Protein AF-0000000075735692 (afdb_homodimer)

Solvent-accessible surface area (backbone atoms only — not comparable to full-atom values): 14881 Å² total; per-residue (Å²): 129,87,75,74,55,75,81,38,70,65,50,32,38,75,70,63,75,40,90,78,50,68,54,48,72,62,98,52,31,42,27,30,52,47,60,40,43,35,36,74,70,18,27,36,30,23,47,68,64,91,22,38,20,71,86,62,44,54,57,64,57,46,17,44,31,39,36,50,44,43,52,50,48,56,16,37,36,63,47,65,69,33,54,18,34,33,37,39,34,44,21,46,62,45,37,66,33,84,65,66,48,36,47,35,39,35,30,38,20,42,70,92,56,77,71,48,62,81,79,67,45,75,61,55,66,70,58,52,52,50,45,33,52,36,34,39,53,32,49,71,75,101,130,86,76,72,55,77,79,40,70,65,51,31,38,75,70,64,76,40,92,76,50,66,53,47,72,63,97,52,31,40,26,29,51,47,60,41,42,37,35,73,71,17,28,35,29,24,47,67,63,90,25,39,20,70,89,62,43,52,58,65,57,46,18,45,31,38,33,49,44,43,54,49,49,55,16,38,36,63,48,63,67,33,53,20,34,33,36,38,35,44,22,45,63,45,36,66,34,86,65,65,48,36,48,35,40,35,31,37,20,42,70,93,55,77,70,48,61,83,77,68,46,75,60,56,67,70,57,51,51,52,44,34,51,37,34,39,53,32,49,72,72,103

Nearest PDB structures (foldseek):
  3lb5-assembly2_C  TM=9.764E-01  e=5.742E-18  Bartonella henselae
  3lb5-assembly1_A  TM=9.571E-01  e=7.757E-18  Bartonella henselae
  3lb5-assembly1_B  TM=9.700E-01  e=2.290E-17  Bartonella henselae
  3lb5-assembly2_D  TM=9.499E-01  e=3.490E-17  Bartonella henselae
  2eo4-assembly1_A-2  TM=9.123E-01  e=3.617E-12  Sulfurisphaera tokodaii

Secondary structure (DSSP, 8-state):
-PPP-TTSHHHHHHTTSS---EEEE-SSEEEEE-SS-SSTT-EEEEESS--SSTTSS-HHHHHHHHHHHHHHHHHHHHHTT-SEEEEEEEESGGGT--SSS--EEEEEE-TT-PPPPTT--PPPHHHHHHHHHHHHHHHHT-/-PPP-TTSHHHHHHTTSS---EEEE-SSEEEEE-SS-SSTT-EEEEESS--SSTTSS-HHHHHHHHHHHHHHHHHHHHHTT-SEEEEEEEESGGGT--SSS--EEEEEE-TT-PPPPTT--PPPHHHHHHHHHHHHHHHHT-

InterPro domains:
  IPR001310 Histidine triad (HIT) protein [PR00332] (9-25)
  IPR001310 Histidine triad (HIT) protein [PR00332] (30-48)
  IPR001310 Histidine triad (HIT) protein [PR00332] (97-107)
  IPR001310 Histidine triad (HIT) protein [PTHR46648] (4-140)
  IPR011146 HIT-like domain [PF01230] (15-111)
  IPR011146 HIT-like domain [PS51084] (9-116)
  IPR036265 HIT-like superfamily [G3DSA:3.30.428.10] (2-139)
  IPR036265 HIT-like superfamily [SSF54197] (3-138)
  IPR039384 HINT family [cd01277] (7-109)

pLDDT: mean 97.94, std 3.52, range [66.0, 99.0]

Structure (mmCIF, N/CA/C/O backbone):
data_AF-0000000075735692-model_v1
#
loop_
_entity.id
_entity.type
_entity.pdbx_description
1 polymer 'HIT family protein'
#
loop_
_atom_site.group_PDB
_atom_site.id
_atom_site.type_symbol
_atom_site.label_atom_id
_atom_site.label_alt_id
_atom_site.label_comp_id
_atom_site.label_asym_id
_atom_site.label_entity_id
_atom_site.label_seq_id
_atom_site.pdbx_PDB_ins_code
_atom_site.Cartn_x
_atom_site.Cartn_y
_atom_site.Cartn_z
_atom_site.occupancy
_atom_site.B_iso_or_equiv
_atom_site.auth_seq_id
_atom_site.auth_comp_id
_atom_site.auth_asym_id
_atom_site.auth_atom_id
_atom_site.pdbx_PDB_model_num
ATOM 1 N N . MET A 1 1 ? -21.906 -4.559 -0.356 1 66.06 1 MET A N 1
ATOM 2 C CA . MET A 1 1 ? -20.891 -3.719 0.271 1 66.06 1 MET A CA 1
ATOM 3 C C . MET A 1 1 ? -21.531 -2.602 1.083 1 66.06 1 MET A C 1
ATOM 5 O O . MET A 1 1 ? -22.578 -2.082 0.706 1 66.06 1 MET A O 1
ATOM 9 N N . THR A 1 2 ? -21 -2.459 2.365 1 82.81 2 THR A N 1
ATOM 10 C CA . THR A 1 2 ? -21.531 -1.386 3.201 1 82.81 2 THR A CA 1
ATOM 11 C C . THR A 1 2 ? -21.391 -0.038 2.498 1 82.81 2 THR A C 1
ATOM 13 O O . THR A 1 2 ? -20.359 0.254 1.894 1 82.81 2 THR A O 1
ATOM 16 N N . ALA A 1 3 ? -22.453 0.71 2.559 1 92.75 3 ALA A N 1
ATOM 17 C CA . ALA A 1 3 ? -22.531 1.994 1.866 1 92.75 3 ALA A CA 1
ATOM 18 C C . ALA A 1 3 ? -21.562 3.008 2.475 1 92.75 3 ALA A C 1
ATOM 20 O O . ALA A 1 3 ? -21.297 2.969 3.676 1 92.75 3 ALA A O 1
ATOM 21 N N . TYR A 1 4 ? -21.047 3.855 1.597 1 97.38 4 TYR A N 1
ATOM 22 C CA . TYR A 1 4 ? -20.188 4.949 2.041 1 97.38 4 TYR A CA 1
ATOM 23 C C . TYR A 1 4 ? -20.938 5.883 2.98 1 97.38 4 TYR A C 1
ATOM 25 O O . TYR A 1 4 ? -22.062 6.301 2.688 1 97.38 4 TYR A O 1
ATOM 33 N N . ASP A 1 5 ? -20.391 6.23 4.152 1 97.88 5 ASP A N 1
ATOM 34 C CA . ASP A 1 5 ? -20.953 7.145 5.137 1 97.88 5 ASP A CA 1
ATOM 35 C C . ASP A 1 5 ? -20.359 8.547 4.977 1 97.88 5 ASP A C 1
ATOM 37 O O . ASP A 1 5 ? -19.219 8.797 5.371 1 97.88 5 ASP A O 1
ATOM 41 N N . PRO A 1 6 ? -21.078 9.469 4.516 1 97.56 6 PRO A N 1
ATOM 42 C CA . PRO A 1 6 ? -20.547 10.812 4.301 1 97.56 6 PRO A CA 1
ATOM 43 C C . PRO A 1 6 ? -20.188 11.523 5.605 1 97.56 6 PRO A C 1
ATOM 45 O O . PRO A 1 6 ? -19.562 12.586 5.582 1 97.56 6 PRO A O 1
ATOM 48 N N . GLU A 1 7 ? -20.562 10.922 6.707 1 98.06 7 GLU A N 1
ATOM 49 C CA . GLU A 1 7 ? -20.297 11.555 7.992 1 98.06 7 GLU A CA 1
ATOM 50 C C . GLU A 1 7 ? -19 11.016 8.617 1 98.06 7 GLU A C 1
ATOM 52 O O . GLU A 1 7 ? -18.688 11.344 9.766 1 98.06 7 GLU A O 1
ATOM 57 N N . ASN A 1 8 ? -18.25 10.141 7.871 1 98.19 8 ASN A N 1
ATOM 58 C CA . ASN A 1 8 ? -16.984 9.672 8.422 1 98.19 8 ASN A CA 1
ATOM 59 C C . ASN A 1 8 ? -16 10.82 8.625 1 98.19 8 ASN A C 1
ATOM 61 O O . ASN A 1 8 ? -16.125 11.867 7.996 1 98.19 8 ASN A O 1
ATOM 65 N N . ILE A 1 9 ? -15.031 10.695 9.453 1 98.38 9 ILE A N 1
ATOM 66 C CA . ILE A 1 9 ? -14.156 11.766 9.922 1 98.38 9 ILE A CA 1
ATOM 67 C C . ILE A 1 9 ? -13.367 12.336 8.75 1 98.38 9 ILE A C 1
ATOM 69 O O . ILE A 1 9 ? -13.125 13.547 8.688 1 98.38 9 ILE A O 1
ATOM 73 N N . PHE A 1 10 ? -12.969 11.516 7.77 1 98.81 10 PHE A N 1
ATOM 74 C CA . PHE A 1 10 ? -12.156 12 6.656 1 98.81 10 PHE A CA 1
ATOM 75 C C . PHE A 1 10 ? -13.008 12.812 5.684 1 98.81 10 PHE A C 1
ATOM 77 O O . PHE A 1 10 ? -12.531 13.781 5.09 1 98.81 10 PHE A O 1
ATOM 84 N N . ALA A 1 11 ? -14.258 12.398 5.535 1 98.62 11 ALA A N 1
ATOM 85 C CA . ALA A 1 11 ? -15.18 13.219 4.758 1 98.62 11 ALA A CA 1
ATOM 86 C C . ALA A 1 11 ? -15.352 14.602 5.387 1 98.62 11 ALA A C 1
ATOM 88 O O . ALA A 1 11 ? -15.398 15.609 4.684 1 98.62 11 ALA A O 1
ATOM 89 N N . LYS A 1 12 ? -15.438 14.625 6.668 1 98.75 12 LYS A N 1
ATOM 90 C CA . LYS A 1 12 ? -15.562 15.891 7.387 1 98.75 12 LYS A CA 1
ATOM 91 C C . LYS A 1 12 ? -14.297 16.734 7.234 1 98.75 12 LYS A C 1
ATOM 93 O O . LYS A 1 12 ? -14.375 17.969 7.133 1 98.75 12 LYS A O 1
ATOM 98 N N . ILE A 1 13 ? -13.117 16.094 7.246 1 98.75 13 ILE A N 1
ATOM 99 C CA . ILE A 1 13 ? -11.859 16.797 7.008 1 98.75 13 ILE A CA 1
ATOM 100 C C . ILE A 1 13 ? -11.875 17.422 5.609 1 98.75 13 ILE A C 1
ATOM 102 O O . ILE A 1 13 ? -11.516 18.578 5.441 1 98.75 13 ILE A O 1
ATOM 106 N N . LEU A 1 14 ? -12.398 16.719 4.605 1 98.69 14 LEU A N 1
ATOM 107 C CA . LEU A 1 14 ? -12.445 17.203 3.229 1 98.69 14 LEU A CA 1
ATOM 108 C C . LEU A 1 14 ? -13.328 18.438 3.113 1 98.69 14 LEU A C 1
ATOM 110 O O . LEU A 1 14 ? -13.031 19.359 2.34 1 98.69 14 LEU A O 1
ATOM 114 N N . ARG A 1 15 ? -14.328 18.406 3.893 1 98.31 15 ARG A N 1
ATOM 115 C CA . ARG A 1 15 ? -15.289 19.5 3.83 1 98.31 15 ARG A CA 1
ATOM 116 C C . ARG A 1 15 ? -14.875 20.641 4.754 1 98.31 15 ARG A C 1
ATOM 118 O O . ARG A 1 15 ? -15.602 21.625 4.898 1 98.31 15 ARG A O 1
ATOM 125 N N . GLY A 1 16 ? -13.812 20.484 5.488 1 98.12 16 GLY A N 1
ATOM 126 C CA . GLY A 1 16 ? -13.273 21.531 6.344 1 98.12 16 GLY A CA 1
ATOM 127 C C . GLY A 1 16 ? -13.984 21.625 7.684 1 98.12 16 GLY A C 1
ATOM 128 O O . GLY A 1 16 ? -13.859 22.641 8.383 1 98.12 16 GLY A O 1
ATOM 129 N N . GLU A 1 17 ? -14.727 20.641 8.047 1 98.38 17 GLU A N 1
ATOM 130 C CA . GLU A 1 17 ? -15.477 20.641 9.297 1 98.38 17 GLU A CA 1
ATOM 131 C C . GLU A 1 17 ? -14.586 20.25 10.477 1 98.38 17 GLU A C 1
ATOM 133 O O . GLU A 1 17 ? -14.875 20.609 11.625 1 98.38 17 GLU A O 1
ATOM 138 N N . ILE A 1 18 ? -13.562 19.5 10.273 1 97.81 18 ILE A N 1
ATOM 139 C CA . ILE A 1 18 ? -12.57 19.078 11.25 1 97.81 18 ILE A CA 1
ATOM 140 C C . ILE A 1 18 ? -11.18 19.531 10.812 1 97.81 18 ILE A C 1
ATOM 142 O O . ILE A 1 18 ? -10.812 19.375 9.641 1 97.81 18 ILE A O 1
ATOM 146 N N . PRO A 1 19 ? -10.461 20.125 11.734 1 97.62 19 PRO A N 1
ATOM 147 C CA . PRO A 1 19 ? -9.117 20.562 11.352 1 97.62 19 PRO A CA 1
ATOM 148 C C . PRO A 1 19 ? -8.164 19.406 11.102 1 97.62 19 PRO A C 1
ATOM 150 O O . PRO A 1 19 ? -8.391 18.297 11.594 1 97.62 19 PRO A O 1
ATOM 153 N N . CYS A 1 20 ? -7.137 19.641 10.344 1 98.5 20 CYS A N 1
ATOM 154 C CA . CYS A 1 20 ? -6.051 18.703 10.078 1 98.5 20 CYS A CA 1
ATOM 155 C C . CYS A 1 20 ? -4.773 19.438 9.695 1 98.5 20 CYS A C 1
ATOM 157 O O . CYS A 1 20 ? -4.785 20.656 9.516 1 98.5 20 CYS A O 1
ATOM 159 N N . HIS A 1 21 ? -3.709 18.781 9.68 1 98.75 21 HIS A N 1
ATOM 160 C CA . HIS A 1 21 ? -2.463 19.312 9.133 1 98.75 21 HIS A CA 1
ATOM 161 C C . HIS A 1 21 ? -2.309 18.922 7.664 1 98.75 21 HIS A C 1
ATOM 163 O O . HIS A 1 21 ? -1.651 17.922 7.344 1 98.75 21 HIS A O 1
ATOM 169 N N . LYS A 1 22 ? -2.842 19.766 6.863 1 98.69 22 LYS A N 1
ATOM 170 C CA . LYS A 1 22 ? -2.828 19.516 5.426 1 98.69 22 LYS A CA 1
ATOM 171 C C . LYS A 1 22 ? -1.411 19.594 4.863 1 98.69 22 LYS A C 1
ATOM 173 O O . LYS A 1 22 ? -0.654 20.5 5.211 1 98.69 22 LYS A O 1
ATOM 178 N N . ILE A 1 23 ? -1.143 18.719 3.998 1 98.88 23 ILE A N 1
ATOM 179 C CA . ILE A 1 23 ? 0.189 18.672 3.404 1 98.88 23 ILE A CA 1
ATOM 180 C C . ILE A 1 23 ? 0.102 18.984 1.912 1 98.88 23 ILE A C 1
ATOM 182 O O . ILE A 1 23 ? 0.968 19.656 1.359 1 98.88 23 ILE A O 1
ATOM 186 N N . TYR A 1 24 ? -0.859 18.391 1.257 1 98.88 24 TYR A N 1
ATOM 187 C CA . TYR A 1 24 ? -0.946 18.453 -0.197 1 98.88 24 TYR A CA 1
ATOM 188 C C . TYR A 1 24 ? -2.383 18.266 -0.667 1 98.88 24 TYR A C 1
ATOM 190 O O . TYR A 1 24 ? -3.16 17.547 -0.029 1 98.88 24 TYR A O 1
ATOM 198 N N . GLU A 1 25 ? -2.695 18.938 -1.769 1 98.69 25 GLU A N 1
ATOM 199 C CA . GLU A 1 25 ? -4.008 18.766 -2.379 1 98.69 25 GLU A CA 1
ATOM 200 C C . GLU A 1 25 ? -3.969 19.062 -3.875 1 98.69 25 GLU A C 1
ATOM 202 O O . GLU A 1 25 ? -3.25 19.953 -4.32 1 98.69 25 GLU A O 1
ATOM 207 N N . ASP A 1 26 ? -4.617 18.297 -4.648 1 98.44 26 ASP A N 1
ATOM 208 C CA . ASP A 1 26 ? -4.906 18.609 -6.047 1 98.44 26 ASP A CA 1
ATOM 209 C C . ASP A 1 26 ? -6.359 18.312 -6.391 1 98.44 26 ASP A C 1
ATOM 211 O O . ASP A 1 26 ? -7.223 18.297 -5.512 1 98.44 26 ASP A O 1
ATOM 215 N N . ASP A 1 27 ? -6.684 18.094 -7.641 1 98.62 27 ASP A N 1
ATOM 216 C CA . ASP A 1 27 ? -8.078 17.938 -8.039 1 98.62 27 ASP A CA 1
ATOM 217 C C . ASP A 1 27 ? -8.633 16.594 -7.578 1 98.62 27 ASP A C 1
ATOM 219 O O . ASP A 1 27 ? -9.852 16.422 -7.473 1 98.62 27 ASP A O 1
ATOM 223 N N . HIS A 1 28 ? -7.77 15.672 -7.219 1 98.88 28 HIS A N 1
ATOM 224 C CA . HIS A 1 28 ? -8.234 14.297 -7.062 1 98.88 28 HIS A CA 1
ATOM 225 C C . HIS A 1 28 ? -7.93 13.766 -5.664 1 98.88 28 HIS A C 1
ATOM 227 O O . HIS A 1 28 ? -8.609 12.867 -5.176 1 98.88 28 HIS A O 1
ATOM 233 N N . VAL A 1 29 ? -6.875 14.359 -5.035 1 98.94 29 VAL A N 1
ATOM 234 C CA . VAL A 1 29 ? -6.465 13.766 -3.768 1 98.94 29 VAL A CA 1
ATOM 235 C C . VAL A 1 29 ? -6.184 14.867 -2.748 1 98.94 29 VAL A C 1
ATOM 237 O O . VAL A 1 29 ? -6.066 16.047 -3.109 1 98.94 29 VAL A O 1
ATOM 240 N N . PHE A 1 30 ? -6.215 14.492 -1.509 1 98.94 30 PHE A N 1
ATOM 241 C CA . PHE A 1 30 ? -5.922 15.289 -0.323 1 98.94 30 PHE A CA 1
ATOM 242 C C . PHE A 1 30 ? -5 14.523 0.625 1 98.94 30 PHE A C 1
ATOM 244 O O . PHE A 1 30 ? -5.18 13.32 0.836 1 98.94 30 PHE A O 1
ATOM 251 N N . ALA A 1 31 ? -3.938 15.172 1.131 1 98.94 31 ALA A N 1
ATOM 252 C CA . ALA A 1 31 ? -3 14.523 2.045 1 98.94 31 ALA A CA 1
ATOM 253 C C . ALA A 1 31 ? -2.842 15.328 3.33 1 98.94 31 ALA A C 1
ATOM 255 O O . ALA A 1 31 ? -2.775 16.562 3.295 1 98.94 31 ALA A O 1
ATOM 256 N N . PHE A 1 32 ? -2.797 14.648 4.434 1 98.94 32 PHE A N 1
ATOM 257 C CA . PHE A 1 32 ? -2.654 15.281 5.738 1 98.94 32 PHE A CA 1
ATOM 258 C C . PHE A 1 32 ? -1.964 14.344 6.723 1 98.94 32 PHE A C 1
ATOM 260 O O . PHE A 1 32 ? -1.889 13.133 6.492 1 98.94 32 PHE A O 1
ATOM 267 N N . LEU A 1 33 ? -1.478 14.875 7.812 1 98.94 33 LEU A N 1
ATOM 268 C CA . LEU A 1 33 ? -0.732 14.078 8.781 1 98.94 33 LEU A CA 1
ATOM 269 C C . LEU A 1 33 ? -1.677 13.266 9.656 1 98.94 33 LEU A C 1
ATOM 271 O O . LEU A 1 33 ? -2.73 13.758 10.07 1 98.94 33 LEU A O 1
ATOM 275 N N . ASP A 1 34 ? -1.343 12.031 9.875 1 98.81 34 ASP A N 1
ATOM 276 C CA . ASP A 1 34 ? -2.02 11.266 10.914 1 98.81 34 ASP A CA 1
ATOM 277 C C . ASP A 1 34 ? -1.708 11.82 12.305 1 98.81 34 ASP A C 1
ATOM 279 O O . ASP A 1 34 ? -0.542 12.031 12.648 1 98.81 34 ASP A O 1
ATOM 283 N N . ILE A 1 35 ? -2.605 12.047 13.102 1 98.5 35 ILE A N 1
ATOM 284 C CA . ILE A 1 35 ? -2.391 12.656 14.406 1 98.5 35 ILE A CA 1
ATOM 285 C C . ILE A 1 35 ? -1.884 11.602 15.391 1 98.5 35 ILE A C 1
ATOM 287 O O . ILE A 1 35 ? -1.408 11.938 16.484 1 98.5 35 ILE A O 1
ATOM 291 N N . MET A 1 36 ? -2.086 10.328 15.094 1 98.38 36 MET A N 1
ATOM 292 C CA . MET A 1 36 ? -1.512 9.211 15.836 1 98.38 36 MET A CA 1
ATOM 293 C C . MET A 1 36 ? -0.495 8.453 14.992 1 98.38 36 MET A C 1
ATOM 295 O O . MET A 1 36 ? -0.66 7.262 14.727 1 98.38 36 MET A O 1
ATOM 299 N N . PRO A 1 37 ? 0.539 9.148 14.68 1 98.81 37 PRO A N 1
ATOM 300 C CA . PRO A 1 37 ? 1.492 8.602 13.711 1 98.81 37 PRO A CA 1
ATOM 301 C C . PRO A 1 37 ? 2.229 7.375 14.242 1 98.81 37 PRO A C 1
ATOM 303 O O . PRO A 1 37 ? 2.555 7.309 15.43 1 98.81 37 PRO A O 1
ATOM 306 N N . ARG A 1 38 ? 2.492 6.445 13.328 1 98.81 38 ARG A N 1
ATOM 307 C CA . ARG A 1 38 ? 3.293 5.277 13.672 1 98.81 38 ARG A CA 1
ATOM 308 C C . ARG A 1 38 ? 4.773 5.527 13.406 1 98.81 38 ARG A C 1
ATOM 310 O O . ARG A 1 38 ? 5.625 4.746 13.836 1 98.81 38 ARG A O 1
ATOM 317 N N . SER A 1 39 ? 5.109 6.531 12.664 1 98.81 39 SER A N 1
ATOM 318 C CA . SER A 1 39 ? 6.453 7.031 12.406 1 98.81 39 SER A CA 1
ATOM 319 C C . SER A 1 39 ? 6.449 8.531 12.148 1 98.81 39 SER A C 1
ATOM 321 O O . SER A 1 39 ? 5.387 9.133 11.953 1 98.81 39 SER A O 1
ATOM 323 N N . THR A 1 40 ? 7.609 9.164 12.25 1 98.19 40 THR A N 1
ATOM 324 C CA . THR A 1 40 ? 7.762 10.578 11.938 1 98.19 40 THR A CA 1
ATOM 325 C C . THR A 1 40 ? 7.289 10.875 10.516 1 98.19 40 THR A C 1
ATOM 327 O O . THR A 1 40 ? 7.73 10.234 9.562 1 98.19 40 THR A O 1
ATOM 330 N N . GLY A 1 41 ? 6.348 11.828 10.398 1 98.69 41 GLY A N 1
ATOM 331 C CA . GLY A 1 41 ? 5.922 12.25 9.07 1 98.69 41 GLY A CA 1
ATOM 332 C C . GLY A 1 41 ? 4.855 11.352 8.477 1 98.69 41 GLY A C 1
ATOM 333 O O . GLY A 1 41 ? 4.539 11.461 7.289 1 98.69 41 GLY A O 1
ATOM 334 N N . HIS A 1 42 ? 4.27 10.398 9.305 1 98.94 42 HIS A N 1
ATOM 335 C CA . HIS A 1 42 ? 3.203 9.516 8.852 1 98.94 42 HIS A CA 1
ATOM 336 C C . HIS A 1 42 ? 2.057 10.312 8.234 1 98.94 42 HIS A C 1
ATOM 338 O O . HIS A 1 42 ? 1.346 11.031 8.938 1 98.94 42 HIS A O 1
ATOM 344 N N . THR A 1 43 ? 1.87 10.164 6.922 1 98.94 43 THR A N 1
ATOM 345 C CA . THR A 1 43 ? 0.909 10.938 6.148 1 98.94 43 THR A CA 1
ATOM 346 C C . THR A 1 43 ? -0.161 10.031 5.547 1 98.94 43 THR A C 1
ATOM 348 O O . THR A 1 43 ? 0.14 8.93 5.09 1 98.94 43 THR A O 1
ATOM 351 N N . LEU A 1 44 ? -1.387 10.531 5.547 1 98.94 44 LEU A N 1
ATOM 352 C CA . LEU A 1 44 ? -2.504 9.859 4.891 1 98.94 44 LEU A CA 1
ATOM 353 C C . LEU A 1 44 ? -2.854 10.547 3.576 1 98.94 44 LEU A C 1
ATOM 355 O O . LEU A 1 44 ? -3.023 11.766 3.535 1 98.94 44 LEU A O 1
ATOM 359 N N . VAL A 1 45 ? -2.879 9.805 2.508 1 99 45 VAL A N 1
ATOM 360 C CA . VAL A 1 45 ? -3.348 10.281 1.21 1 99 45 VAL A CA 1
ATOM 361 C C . VAL A 1 45 ? -4.73 9.703 0.919 1 99 45 VAL A C 1
ATOM 363 O O . VAL A 1 45 ? -4.914 8.484 0.905 1 99 45 VAL A O 1
ATOM 366 N N . ILE A 1 46 ? -5.707 10.562 0.655 1 98.94 46 ILE A N 1
ATOM 367 C CA . ILE A 1 46 ? -7.082 10.109 0.472 1 98.94 46 ILE A CA 1
ATOM 368 C C . ILE A 1 46 ? -7.633 10.648 -0.847 1 98.94 46 ILE A C 1
ATOM 370 O O . ILE A 1 46 ? -7.23 11.727 -1.302 1 98.94 46 ILE A O 1
ATOM 374 N N . PRO A 1 47 ? -8.5 9.859 -1.518 1 98.94 47 PRO A N 1
ATOM 375 C CA . PRO A 1 47 ? -9.227 10.43 -2.652 1 98.94 47 PRO A CA 1
ATOM 376 C C . PRO A 1 47 ? -10.273 11.453 -2.225 1 98.94 47 PRO A C 1
ATOM 378 O O . PRO A 1 47 ? -10.906 11.297 -1.179 1 98.94 47 PRO A O 1
ATOM 381 N N . LYS A 1 48 ? -10.414 12.484 -3.039 1 98.88 48 LYS A N 1
ATOM 382 C CA . LYS A 1 48 ? -11.539 13.383 -2.82 1 98.88 48 LYS A CA 1
ATOM 383 C C . LYS A 1 48 ? -12.859 12.719 -3.186 1 98.88 48 LYS A C 1
ATOM 385 O O . LYS A 1 48 ? -13.914 13.062 -2.643 1 98.88 48 LYS A O 1
ATOM 390 N N . ALA A 1 49 ? -12.836 11.766 -4.145 1 98.62 49 ALA A N 1
ATOM 391 C CA . ALA A 1 49 ? -14.008 10.945 -4.453 1 98.62 49 ALA A CA 1
ATOM 392 C C . ALA A 1 49 ? -14.445 10.133 -3.24 1 98.62 49 ALA A C 1
ATOM 394 O O . ALA A 1 49 ? -13.602 9.586 -2.518 1 98.62 49 ALA A O 1
ATOM 395 N N . PRO A 1 50 ? -15.758 10.062 -3.025 1 98.5 50 PRO A N 1
ATOM 396 C CA . PRO A 1 50 ? -16.234 9.203 -1.937 1 98.5 50 PRO A CA 1
ATOM 397 C C . PRO A 1 50 ? -16.016 7.719 -2.223 1 98.5 50 PRO A C 1
ATOM 399 O O . PRO A 1 50 ? -16.609 7.172 -3.156 1 98.5 50 PRO A O 1
ATOM 402 N N . ALA A 1 51 ? -15.148 7.102 -1.438 1 98.56 51 ALA A N 1
ATOM 403 C CA . ALA A 1 51 ? -14.852 5.676 -1.536 1 98.56 51 ALA A CA 1
ATOM 404 C C . ALA A 1 51 ? -14.555 5.078 -0.164 1 98.56 51 ALA A C 1
ATOM 406 O O . ALA A 1 51 ? -13.719 5.602 0.577 1 98.56 51 ALA A O 1
ATOM 407 N N . ARG A 1 52 ? -15.219 4.051 0.1 1 98.38 52 ARG A N 1
ATOM 408 C CA . ARG A 1 52 ? -15.047 3.4 1.396 1 98.38 52 ARG A CA 1
ATOM 409 C C . ARG A 1 52 ? -13.664 2.76 1.505 1 98.38 52 ARG A C 1
ATOM 411 O O . ARG A 1 52 ? -13.031 2.82 2.561 1 98.38 52 ARG A O 1
ATOM 418 N N . ASN A 1 53 ? -13.258 2.102 0.507 1 98.62 53 ASN A N 1
ATOM 419 C CA . ASN A 1 53 ? -11.961 1.45 0.421 1 98.62 53 ASN A CA 1
ATOM 420 C C . ASN A 1 53 ? -11.648 1.004 -1.005 1 98.62 53 ASN A C 1
ATOM 422 O O . ASN A 1 53 ? -12.219 1.525 -1.963 1 98.62 53 ASN A O 1
ATOM 426 N N . ILE A 1 54 ? -10.68 0.078 -1.216 1 98.81 54 ILE A N 1
ATOM 427 C CA . ILE A 1 54 ? -10.172 -0.281 -2.535 1 98.81 54 ILE A CA 1
ATOM 428 C C . ILE A 1 54 ? -11.25 -1.031 -3.314 1 98.81 54 ILE A C 1
ATOM 430 O O . ILE A 1 54 ? -11.188 -1.129 -4.543 1 98.81 54 ILE A O 1
ATOM 434 N N . LEU A 1 55 ? -12.297 -1.54 -2.666 1 98.38 55 LEU A N 1
ATOM 435 C CA . LEU A 1 55 ? -13.32 -2.385 -3.268 1 98.38 55 LEU A CA 1
ATOM 436 C C . LEU A 1 55 ? -14.453 -1.54 -3.854 1 98.38 55 LEU A C 1
ATOM 438 O O . LEU A 1 55 ? -15.312 -2.057 -4.566 1 98.38 55 LEU A O 1
ATOM 442 N N . ASP A 1 56 ? -14.445 -0.262 -3.633 1 97.31 56 ASP A N 1
ATOM 443 C CA . ASP A 1 56 ? -15.531 0.551 -4.172 1 97.31 56 ASP A CA 1
ATOM 444 C C . ASP A 1 56 ? -14.992 1.824 -4.82 1 97.31 56 ASP A C 1
ATOM 446 O O . ASP A 1 56 ? -15.742 2.77 -5.066 1 97.31 56 ASP A O 1
ATOM 450 N N . ILE A 1 57 ? -13.742 1.996 -4.934 1 98.69 57 ILE A N 1
ATOM 451 C CA . ILE A 1 57 ? -13.125 3.104 -5.66 1 98.69 57 ILE A CA 1
ATOM 452 C C . ILE A 1 57 ? -12.93 2.715 -7.125 1 98.69 57 ILE A C 1
ATOM 454 O O . ILE A 1 57 ? -12.719 1.542 -7.438 1 98.69 57 ILE A O 1
ATOM 458 N N . THR A 1 58 ? -12.977 3.711 -8.047 1 98.69 58 THR A N 1
ATOM 459 C CA . THR A 1 58 ? -12.656 3.412 -9.438 1 98.69 58 THR A CA 1
ATOM 460 C C . THR A 1 58 ? -11.148 3.203 -9.609 1 98.69 58 THR A C 1
ATOM 462 O O . THR A 1 58 ? -10.352 3.758 -8.852 1 98.69 58 THR A O 1
ATOM 465 N N . PRO A 1 59 ? -10.766 2.428 -10.625 1 98.44 59 PRO A N 1
ATOM 466 C CA . PRO A 1 59 ? -9.336 2.248 -10.875 1 98.44 59 PRO A CA 1
ATOM 467 C C . PRO A 1 59 ? -8.602 3.57 -11.094 1 98.44 59 PRO A C 1
ATOM 469 O O . PRO A 1 59 ? -7.457 3.727 -10.664 1 98.44 59 PRO A O 1
ATOM 472 N N . GLU A 1 60 ? -9.258 4.484 -11.727 1 98.5 60 GLU A N 1
ATOM 473 C CA . GLU A 1 60 ? -8.617 5.762 -12.031 1 98.5 60 GLU A CA 1
ATOM 474 C C . GLU A 1 60 ? -8.445 6.602 -10.773 1 98.5 60 GLU A C 1
ATOM 476 O O . GLU A 1 60 ? -7.398 7.23 -10.578 1 98.5 60 GLU A O 1
ATOM 481 N N . ASP A 1 61 ? -9.461 6.691 -9.961 1 98.88 61 ASP A N 1
ATOM 482 C CA . ASP A 1 61 ? -9.328 7.438 -8.711 1 98.88 61 ASP A CA 1
ATOM 483 C C . ASP A 1 61 ? -8.266 6.816 -7.805 1 98.88 61 ASP A C 1
ATOM 485 O O . ASP A 1 61 ? -7.527 7.527 -7.125 1 98.88 61 ASP A O 1
ATOM 489 N N . PHE A 1 62 ? -8.211 5.438 -7.793 1 98.94 62 PHE A N 1
ATOM 490 C CA . PHE A 1 62 ? -7.18 4.773 -7.004 1 98.94 62 PHE A CA 1
ATOM 491 C C . PHE A 1 62 ? -5.793 5.086 -7.551 1 98.94 62 PHE A C 1
ATOM 493 O O . PHE A 1 62 ? -4.84 5.25 -6.785 1 98.94 62 PHE A O 1
ATOM 500 N N . ALA A 1 63 ? -5.676 5.23 -8.867 1 98.94 63 ALA A N 1
ATOM 501 C CA . ALA A 1 63 ? -4.418 5.617 -9.5 1 98.94 63 ALA A CA 1
ATOM 502 C C . ALA A 1 63 ? -4 7.02 -9.062 1 98.94 63 ALA A C 1
ATOM 504 O O . ALA A 1 63 ? -2.809 7.293 -8.891 1 98.94 63 ALA A O 1
ATOM 505 N N . HIS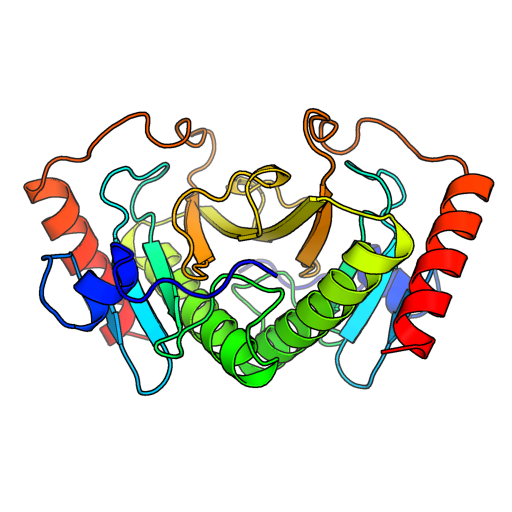 A 1 64 ? -4.969 7.906 -8.906 1 98.94 64 HIS A N 1
ATOM 506 C CA . HIS A 1 64 ? -4.652 9.234 -8.398 1 98.94 64 HIS A CA 1
ATOM 507 C C . HIS A 1 64 ? -4.102 9.172 -6.98 1 98.94 64 HIS A C 1
ATOM 509 O O . HIS A 1 64 ? -3.182 9.914 -6.629 1 98.94 64 HIS A O 1
ATOM 515 N N . VAL A 1 65 ? -4.695 8.305 -6.156 1 98.94 65 VAL A N 1
ATOM 516 C CA . VAL A 1 65 ? -4.195 8.117 -4.797 1 98.94 65 VAL A CA 1
ATOM 517 C C . VAL A 1 65 ? -2.75 7.633 -4.84 1 98.94 65 VAL A C 1
ATOM 519 O O . VAL A 1 65 ? -1.905 8.109 -4.078 1 98.94 65 VAL A O 1
ATOM 522 N N . ALA A 1 66 ? -2.449 6.711 -5.738 1 98.94 66 ALA A N 1
ATOM 523 C CA . ALA A 1 66 ? -1.093 6.191 -5.898 1 98.94 66 ALA A CA 1
ATOM 524 C C . ALA A 1 66 ? -0.125 7.301 -6.301 1 98.94 66 ALA A C 1
ATOM 526 O O . ALA A 1 66 ? 0.991 7.379 -5.781 1 98.94 66 ALA A O 1
ATOM 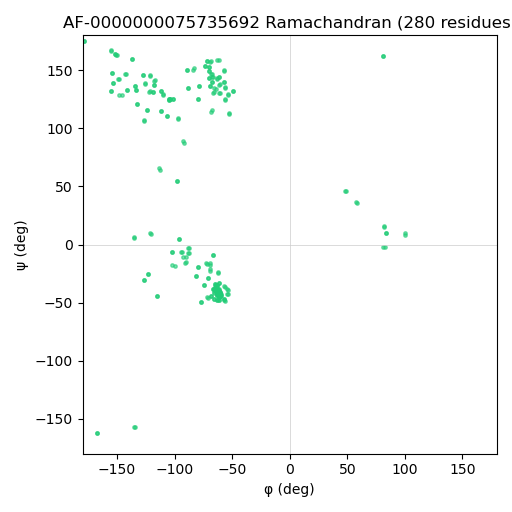527 N N . ARG A 1 67 ? -0.502 8.164 -7.215 1 98.88 67 ARG A N 1
ATOM 528 C CA . ARG A 1 67 ? 0.335 9.289 -7.617 1 98.88 67 ARG A CA 1
ATOM 529 C C . ARG A 1 67 ? 0.606 10.227 -6.441 1 98.88 67 ARG A C 1
ATOM 531 O O . ARG A 1 67 ? 1.724 10.719 -6.277 1 98.88 67 ARG A O 1
ATOM 538 N N . GLY A 1 68 ? -0.458 10.484 -5.672 1 98.88 68 GLY A N 1
ATOM 539 C CA . GLY A 1 68 ? -0.287 11.281 -4.469 1 98.88 68 GLY A CA 1
ATOM 540 C C . GLY A 1 68 ? 0.676 10.664 -3.473 1 98.88 68 GLY A C 1
ATOM 541 O O . GLY A 1 68 ? 1.537 11.359 -2.926 1 98.88 68 GLY A O 1
ATOM 542 N N . ALA A 1 69 ? 0.567 9.359 -3.225 1 98.94 69 ALA A N 1
ATOM 543 C CA . ALA A 1 69 ? 1.466 8.656 -2.316 1 98.94 69 ALA A CA 1
ATOM 544 C C . ALA A 1 69 ? 2.908 8.727 -2.807 1 98.94 69 ALA A C 1
ATOM 546 O O . ALA A 1 69 ? 3.836 8.891 -2.008 1 98.94 69 ALA A O 1
ATOM 547 N N . HIS A 1 70 ? 3.057 8.57 -4.113 1 98.94 70 HIS A N 1
ATOM 548 C CA . HIS A 1 70 ? 4.371 8.688 -4.73 1 98.94 70 HIS A CA 1
ATOM 549 C C . HIS A 1 70 ? 5 10.047 -4.43 1 98.94 70 HIS A C 1
ATOM 551 O O . HIS A 1 70 ? 6.16 10.117 -4.02 1 98.94 70 HIS A O 1
ATOM 557 N N . LYS A 1 71 ? 4.234 11.07 -4.617 1 98.75 71 LYS A N 1
ATOM 558 C CA . LYS A 1 71 ? 4.691 12.43 -4.363 1 98.75 71 LYS A CA 1
ATOM 559 C C . LYS A 1 71 ? 5.062 12.617 -2.895 1 98.75 71 LYS A C 1
ATOM 561 O O . LYS A 1 71 ? 6.129 13.156 -2.582 1 98.75 71 LYS A O 1
ATOM 566 N N . ILE A 1 72 ? 4.223 12.195 -1.989 1 98.88 72 ILE A N 1
ATOM 567 C CA . ILE A 1 72 ? 4.438 12.344 -0.553 1 98.88 72 ILE A CA 1
ATOM 568 C C . ILE A 1 72 ? 5.668 11.539 -0.133 1 98.88 72 ILE A C 1
ATOM 570 O O . ILE A 1 72 ? 6.445 11.984 0.711 1 98.88 72 ILE A O 1
ATOM 574 N N . ALA A 1 73 ? 5.852 10.328 -0.692 1 98.94 73 ALA A N 1
ATOM 575 C CA . ALA A 1 73 ? 7 9.477 -0.375 1 98.94 73 ALA A CA 1
ATOM 576 C C . ALA A 1 73 ? 8.312 10.203 -0.655 1 98.94 73 ALA A C 1
ATOM 578 O O . ALA A 1 73 ? 9.211 10.219 0.185 1 98.94 73 ALA A O 1
ATOM 579 N N . HIS A 1 74 ? 8.391 10.82 -1.797 1 98.69 74 HIS A N 1
ATOM 580 C CA . HIS A 1 74 ? 9.594 11.555 -2.16 1 98.69 74 HIS A CA 1
ATOM 581 C C . HIS A 1 74 ? 9.844 12.711 -1.205 1 98.69 74 HIS A C 1
ATOM 583 O O . HIS A 1 74 ? 10.969 12.922 -0.751 1 98.69 74 HIS A O 1
ATOM 589 N N . ALA A 1 75 ? 8.805 13.461 -0.958 1 98.88 75 ALA A N 1
ATOM 590 C CA . ALA A 1 75 ? 8.93 14.602 -0.056 1 98.88 75 ALA A CA 1
ATOM 591 C C . ALA A 1 75 ? 9.367 14.156 1.337 1 98.88 75 ALA A C 1
ATOM 593 O O . ALA A 1 75 ? 10.195 14.805 1.975 1 98.88 75 ALA A O 1
ATOM 594 N N . ALA A 1 76 ? 8.789 13.078 1.815 1 98.81 76 ALA A N 1
ATOM 595 C CA . ALA A 1 76 ? 9.055 12.594 3.166 1 98.81 76 ALA A CA 1
ATOM 596 C C . ALA A 1 76 ? 10.5 12.117 3.303 1 98.81 76 ALA A C 1
ATOM 598 O O . ALA A 1 76 ? 11.117 12.289 4.359 1 98.81 76 ALA A O 1
ATOM 599 N N . MET A 1 77 ? 11.047 11.438 2.211 1 98.69 77 MET A N 1
ATOM 600 C CA . MET A 1 77 ? 12.453 11.031 2.221 1 98.69 77 MET A CA 1
ATOM 601 C C . MET A 1 77 ? 13.367 12.219 2.498 1 98.69 77 MET A C 1
ATOM 603 O O . MET A 1 77 ? 14.281 12.125 3.314 1 98.69 77 MET A O 1
ATOM 607 N N . LYS A 1 78 ? 13.039 13.32 1.865 1 98.5 78 LYS A N 1
ATOM 608 C CA . LYS A 1 78 ? 13.852 14.531 1.985 1 98.5 78 LYS A CA 1
ATOM 609 C C . LYS A 1 78 ? 13.594 15.234 3.314 1 98.5 78 LYS A C 1
ATOM 611 O O . LYS A 1 78 ? 14.531 15.57 4.035 1 98.5 78 LYS A O 1
ATOM 616 N N . ALA A 1 79 ? 12.352 15.445 3.662 1 98.81 79 ALA A N 1
ATOM 617 C CA . ALA A 1 79 ? 11.938 16.234 4.816 1 98.81 79 ALA A CA 1
ATOM 618 C C . ALA A 1 79 ? 12.461 15.633 6.117 1 98.81 79 ALA A C 1
ATOM 620 O O . ALA A 1 79 ? 12.805 16.359 7.051 1 98.81 79 ALA A O 1
ATOM 621 N N . PHE A 1 80 ? 12.562 14.289 6.172 1 98.81 80 PHE A N 1
ATOM 622 C CA . PHE A 1 80 ? 12.836 13.641 7.449 1 98.81 80 PHE A CA 1
ATOM 623 C C . PHE A 1 80 ? 14.125 12.82 7.371 1 98.81 80 PHE A C 1
ATOM 625 O O . PHE A 1 80 ? 14.398 12.008 8.258 1 98.81 80 PHE A O 1
ATOM 632 N N . LYS A 1 81 ? 14.867 13 6.246 1 98.5 81 LYS A N 1
ATOM 633 C CA . LYS A 1 81 ? 16.078 12.211 6.031 1 98.5 81 LYS A CA 1
ATOM 634 C C . LYS A 1 81 ? 15.812 10.727 6.281 1 98.5 81 LYS A C 1
ATOM 636 O O . LYS A 1 81 ? 16.547 10.086 7.043 1 98.5 81 LYS A O 1
ATOM 641 N N . ALA A 1 82 ? 14.75 10.258 5.746 1 98.81 82 ALA A N 1
ATOM 642 C CA . ALA A 1 82 ? 14.32 8.883 5.969 1 98.81 82 ALA A CA 1
ATOM 643 C C . ALA A 1 82 ? 15.227 7.898 5.238 1 98.81 82 ALA A C 1
ATOM 645 O O . ALA A 1 82 ? 15.859 8.25 4.238 1 98.81 82 ALA A O 1
ATOM 646 N N . ASP A 1 83 ? 15.242 6.652 5.699 1 98.75 83 ASP A N 1
ATOM 647 C CA . ASP A 1 83 ? 16.047 5.586 5.113 1 98.75 83 ASP A CA 1
ATOM 648 C C . ASP A 1 83 ? 15.195 4.668 4.246 1 98.75 83 ASP A C 1
ATOM 650 O O . ASP A 1 83 ? 15.719 3.754 3.6 1 98.75 83 ASP A O 1
ATOM 654 N N . GLY A 1 84 ? 13.852 4.891 4.262 1 98.81 84 GLY A N 1
ATOM 655 C CA . GLY A 1 84 ? 12.898 4.094 3.494 1 98.81 84 GLY A CA 1
ATOM 656 C C . GLY A 1 84 ? 11.469 4.559 3.652 1 98.81 84 GLY A C 1
ATOM 657 O O . GLY A 1 84 ? 11.195 5.523 4.375 1 98.81 84 GLY A O 1
ATOM 658 N N . ILE A 1 85 ? 10.547 3.982 2.93 1 98.94 85 ILE A N 1
ATOM 659 C CA . ILE A 1 85 ? 9.125 4.309 2.955 1 98.94 85 ILE A CA 1
ATOM 660 C C . ILE A 1 85 ? 8.305 3.025 3.02 1 98.94 85 ILE A C 1
ATOM 662 O O . ILE A 1 85 ? 8.594 2.061 2.309 1 98.94 85 ILE A O 1
ATOM 666 N N . VAL A 1 86 ? 7.297 3 3.848 1 98.94 86 VAL A N 1
ATOM 667 C CA . VAL A 1 86 ? 6.246 1.987 3.807 1 98.94 86 VAL A CA 1
ATOM 668 C C . VAL A 1 86 ? 4.938 2.619 3.332 1 98.94 86 VAL A C 1
ATOM 670 O O . VAL A 1 86 ? 4.531 3.672 3.83 1 98.94 86 VAL A O 1
ATOM 673 N N . VAL A 1 87 ? 4.316 2.021 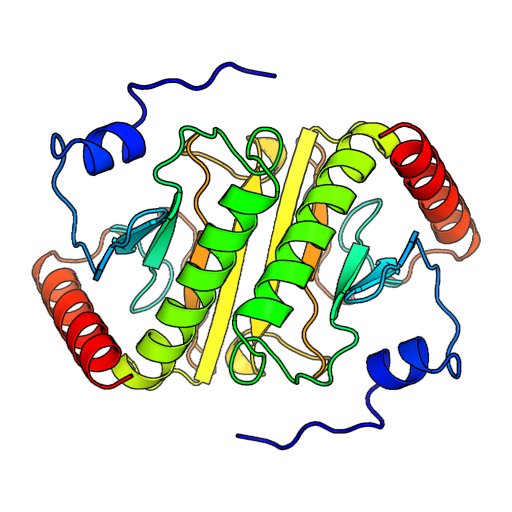2.354 1 98.94 87 VAL A N 1
ATOM 674 C CA . VAL A 1 87 ? 2.975 2.385 1.913 1 98.94 87 VAL A CA 1
ATOM 675 C C . VAL A 1 87 ? 1.998 1.259 2.242 1 98.94 87 VAL A C 1
ATOM 677 O O . VAL A 1 87 ? 2.268 0.091 1.95 1 98.94 87 VAL A O 1
ATOM 680 N N . GLN A 1 88 ? 0.813 1.629 2.871 1 98.88 88 GLN A N 1
ATOM 681 C CA . GLN A 1 88 ? -0.169 0.618 3.25 1 98.88 88 GLN A CA 1
ATOM 682 C C . GLN A 1 88 ? -1.592 1.124 3.031 1 98.88 88 GLN A C 1
ATOM 684 O O . GLN A 1 88 ? -1.865 2.314 3.199 1 98.88 88 GLN A O 1
ATOM 689 N N . GLN A 1 89 ? -2.447 0.31 2.703 1 98.94 89 GLN A N 1
ATOM 690 C CA . GLN A 1 89 ? -3.879 0.547 2.543 1 98.94 89 GLN A CA 1
ATOM 691 C C . GLN A 1 89 ? -4.691 -0.64 3.049 1 98.94 89 GLN A C 1
ATOM 693 O O . GLN A 1 89 ? -4.363 -1.793 2.764 1 98.94 89 GLN A O 1
ATOM 698 N N . PHE A 1 90 ? -5.715 -0.394 3.842 1 98.88 90 PHE A N 1
ATOM 699 C CA . PHE A 1 90 ? -6.523 -1.416 4.496 1 98.88 90 PHE A CA 1
ATOM 700 C C . PHE A 1 90 ? -7.977 -1.328 4.047 1 98.88 90 PHE A C 1
ATOM 702 O O . PHE A 1 90 ? -8.57 -0.247 4.055 1 98.88 90 PHE A O 1
ATOM 709 N N . SER A 1 91 ? -8.547 -2.471 3.672 1 98.81 91 SER A N 1
ATOM 710 C CA . SER A 1 91 ? -9.938 -2.502 3.225 1 98.81 91 SER A CA 1
ATOM 711 C C . SER A 1 91 ? -10.758 -3.492 4.043 1 98.81 91 SER A C 1
ATOM 713 O O . SER A 1 91 ? -10.539 -4.703 3.965 1 98.81 91 SER A O 1
ATOM 715 N N . GLU A 1 92 ? -11.797 -2.947 4.824 1 98.56 92 GLU A N 1
ATOM 716 C CA . GLU A 1 92 ? -12.703 -3.705 5.676 1 98.56 92 GLU A CA 1
ATOM 717 C C . GLU A 1 92 ? -12.055 -4.043 7.016 1 98.56 92 GLU A C 1
ATOM 719 O O . GLU A 1 92 ? -10.828 -4.008 7.145 1 98.56 92 GLU A O 1
ATOM 724 N N . PRO A 1 93 ? -12.875 -4.406 8.016 1 97.88 93 PRO A N 1
ATOM 725 C CA . PRO A 1 93 ? -12.383 -4.602 9.375 1 97.88 93 PRO A CA 1
ATOM 726 C C . PRO A 1 93 ? -11.367 -5.738 9.484 1 97.88 93 PRO A C 1
ATOM 728 O O . PRO A 1 93 ? -10.391 -5.637 10.227 1 97.88 93 PRO A O 1
ATOM 731 N N . ALA A 1 94 ? -11.492 -6.777 8.742 1 98.44 94 ALA A N 1
ATOM 732 C CA . ALA A 1 94 ? -10.602 -7.926 8.805 1 98.44 94 ALA A CA 1
ATOM 733 C C . ALA A 1 94 ? -9.172 -7.535 8.43 1 98.44 94 ALA A C 1
ATOM 735 O O . ALA A 1 94 ? -8.219 -8.203 8.82 1 98.44 94 ALA A O 1
ATOM 736 N N . ALA A 1 95 ? -9.047 -6.465 7.664 1 98.44 95 ALA A N 1
ATOM 737 C CA . ALA A 1 95 ? -7.742 -5.977 7.23 1 98.44 95 ALA A CA 1
ATOM 738 C C . ALA A 1 95 ? -7.207 -4.91 8.18 1 98.44 95 ALA A C 1
ATOM 740 O O . ALA A 1 95 ? -6.078 -4.441 8.023 1 98.44 95 ALA A O 1
ATOM 741 N N . GLY A 1 96 ? -8.062 -4.512 9.141 1 97.69 96 GLY A N 1
ATOM 742 C CA . GLY A 1 96 ? -7.625 -3.518 10.109 1 97.69 96 GLY A CA 1
ATOM 743 C C . GLY A 1 96 ? -8.117 -2.117 9.789 1 97.69 96 GLY A C 1
ATOM 744 O O . GLY A 1 96 ? -7.68 -1.146 10.406 1 97.69 96 GLY A O 1
ATOM 745 N N . GLN A 1 97 ? -9 -1.963 8.844 1 98.12 97 GLN A N 1
ATOM 746 C CA . GLN A 1 97 ? -9.539 -0.641 8.539 1 98.12 97 GLN A CA 1
ATOM 747 C C . GLN A 1 97 ? -10.43 -0.141 9.672 1 98.12 97 GLN A C 1
ATOM 749 O O . GLN A 1 97 ? -11.312 -0.864 10.133 1 98.12 97 GLN A O 1
ATOM 754 N N . VAL A 1 98 ?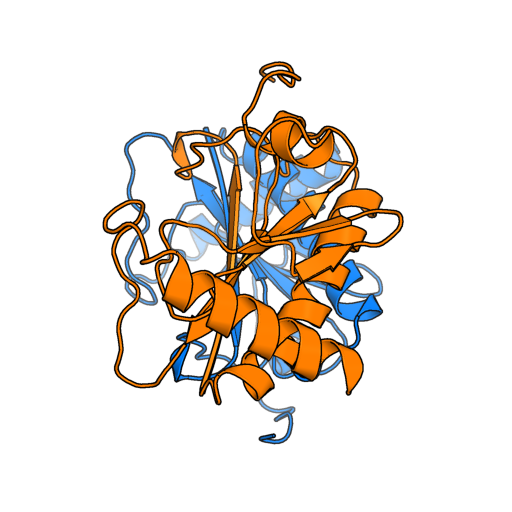 -10.242 1.188 10.023 1 97.44 98 VAL A N 1
ATOM 755 C CA . VAL A 1 98 ? -11.039 1.723 11.117 1 97.44 98 VAL A CA 1
ATOM 756 C C . VAL A 1 98 ? -11.766 2.986 10.656 1 97.44 98 VAL A C 1
ATOM 758 O O . VAL A 1 98 ? -12.766 3.391 11.266 1 97.44 98 VAL A O 1
ATOM 761 N N . VAL A 1 99 ? -11.234 3.742 9.766 1 98.25 99 VAL A N 1
ATOM 762 C CA . VAL A 1 99 ? -11.922 4.836 9.094 1 98.25 99 VAL A CA 1
ATOM 763 C C . VAL A 1 99 ? -12.352 4.395 7.699 1 98.25 99 VAL A C 1
ATOM 765 O O . VAL A 1 99 ? -11.539 3.91 6.91 1 98.25 99 VAL A O 1
ATOM 768 N N . TYR A 1 100 ? -13.578 4.527 7.434 1 98.38 100 TYR A N 1
ATOM 769 C CA . TYR A 1 100 ? -14.125 3.924 6.223 1 98.38 100 TYR A CA 1
ATOM 770 C C . TYR A 1 100 ? -14.219 4.949 5.098 1 98.38 100 TYR A C 1
ATOM 772 O O . TYR A 1 100 ? -15.297 5.16 4.535 1 98.38 100 TYR A O 1
ATOM 780 N N . HIS A 1 101 ? -13.188 5.559 4.805 1 98.88 101 HIS A N 1
ATOM 781 C CA . HIS A 1 101 ? -12.75 6.344 3.656 1 98.88 101 HIS A CA 1
ATOM 782 C C . HIS A 1 101 ? -11.352 5.926 3.201 1 98.88 101 HIS A C 1
ATOM 784 O O . HIS A 1 101 ? -10.398 5.98 3.98 1 98.88 101 HIS A O 1
ATOM 790 N N . LEU A 1 102 ? -11.328 5.504 1.957 1 98.88 102 LEU A N 1
ATOM 791 C CA . LEU A 1 102 ? -10.062 4.961 1.485 1 98.88 102 LEU A CA 1
ATOM 792 C C . LEU A 1 102 ? -8.914 5.914 1.807 1 98.88 102 LEU A C 1
ATOM 794 O O . LEU A 1 102 ? -9.031 7.125 1.608 1 98.88 102 LEU A O 1
ATOM 798 N N . HIS A 1 103 ? -7.859 5.43 2.35 1 98.94 103 HIS A N 1
ATOM 799 C CA . HIS A 1 103 ? -6.648 6.207 2.586 1 98.94 103 HIS A CA 1
ATOM 800 C C . HIS A 1 103 ? -5.406 5.328 2.498 1 98.94 103 HIS A C 1
ATOM 802 O O . HIS A 1 103 ? -5.422 4.176 2.936 1 98.94 103 HIS A O 1
ATOM 808 N N . MET A 1 104 ? -4.434 5.875 1.967 1 98.94 104 MET A N 1
ATOM 809 C CA . MET A 1 104 ? -3.117 5.242 1.879 1 98.94 104 MET A CA 1
ATOM 810 C C . MET A 1 104 ? -2.154 5.852 2.891 1 98.94 104 MET A C 1
ATOM 812 O O . MET A 1 104 ? -1.958 7.066 2.916 1 98.94 104 MET A O 1
ATOM 816 N N . HIS A 1 105 ? -1.585 4.988 3.703 1 98.94 105 HIS A N 1
ATOM 817 C CA . HIS A 1 105 ? -0.548 5.406 4.641 1 98.94 105 HIS A CA 1
ATOM 818 C C . HIS A 1 105 ? 0.802 5.535 3.945 1 98.94 105 HIS A C 1
ATOM 820 O O . HIS A 1 105 ? 1.231 4.625 3.234 1 98.94 105 HIS A O 1
ATOM 826 N N . VAL A 1 106 ? 1.405 6.605 4.043 1 98.94 106 VAL A N 1
ATOM 827 C CA . VAL A 1 106 ? 2.799 6.805 3.656 1 98.94 106 VAL A CA 1
ATOM 828 C C . VAL A 1 106 ? 3.648 7.059 4.898 1 98.94 106 VAL A C 1
ATOM 830 O O . VAL A 1 106 ? 3.49 8.086 5.566 1 98.94 106 VAL A O 1
ATOM 833 N N . MET A 1 107 ? 4.559 6.113 5.16 1 98.94 107 MET A N 1
ATOM 834 C CA . MET A 1 107 ? 5.266 6.148 6.438 1 98.94 107 MET A CA 1
ATOM 835 C C . MET A 1 107 ? 6.773 6.121 6.227 1 98.94 107 MET A C 1
ATOM 837 O O . MET A 1 107 ? 7.336 5.09 5.863 1 98.94 107 MET A O 1
ATOM 841 N N . PRO A 1 108 ? 7.43 7.238 6.438 1 98.94 108 PRO A N 1
ATOM 842 C CA . PRO A 1 108 ? 8.891 7.223 6.434 1 98.94 108 PRO A CA 1
ATOM 843 C C . PRO A 1 108 ? 9.477 6.32 7.516 1 98.94 108 PRO A C 1
ATOM 845 O O . PRO A 1 108 ? 8.945 6.258 8.625 1 98.94 108 PRO A O 1
ATOM 848 N N . ARG A 1 109 ? 10.57 5.695 7.152 1 98.88 109 ARG A N 1
ATOM 849 C CA . ARG A 1 109 ? 11.227 4.766 8.062 1 98.88 109 ARG A CA 1
ATOM 850 C C . ARG A 1 109 ? 12.664 5.184 8.336 1 98.88 109 ARG A C 1
ATOM 852 O O . ARG A 1 109 ? 13.344 5.691 7.438 1 98.88 109 ARG A O 1
ATOM 859 N N . HIS A 1 110 ? 13.086 4.953 9.5 1 98.75 110 HIS A N 1
ATOM 860 C CA . HIS A 1 110 ? 14.484 5.082 9.898 1 98.75 110 HIS A CA 1
ATOM 861 C C . HIS A 1 110 ? 15.055 3.742 10.352 1 98.75 110 HIS A C 1
ATOM 863 O O . HIS A 1 110 ? 14.383 2.979 11.047 1 98.75 110 HIS A O 1
ATOM 869 N N . GLU A 1 111 ? 16.25 3.49 9.914 1 98.25 111 GLU A N 1
ATOM 870 C CA . GLU A 1 111 ? 16.891 2.219 10.234 1 98.25 111 GLU A CA 1
ATOM 871 C C . GLU A 1 111 ? 16.891 1.965 11.742 1 98.25 111 GLU A C 1
ATOM 873 O O . GLU A 1 111 ? 17.234 2.848 12.523 1 98.25 111 GLU A O 1
ATOM 878 N N . GLY A 1 112 ? 16.422 0.793 12.023 1 97.69 112 GLY A N 1
ATOM 879 C CA . GLY A 1 112 ? 16.484 0.359 13.406 1 97.69 112 GLY A CA 1
ATOM 880 C C . GLY A 1 112 ? 15.344 0.896 14.25 1 97.69 112 GLY A C 1
ATOM 881 O O . GLY A 1 112 ? 15.234 0.569 15.438 1 97.69 112 GLY A O 1
ATOM 882 N N . VAL A 1 113 ? 14.453 1.681 13.812 1 98.25 113 VAL A N 1
ATOM 883 C CA . VAL A 1 113 ? 13.336 2.248 14.555 1 98.25 113 VAL A CA 1
ATOM 884 C C . VAL A 1 113 ? 12.031 1.562 14.141 1 98.25 113 VAL A C 1
ATOM 886 O O . VAL A 1 113 ? 11.578 1.72 13.008 1 98.25 113 VAL A O 1
ATOM 889 N N . PRO A 1 114 ? 11.445 0.799 14.984 1 97.69 114 PRO A N 1
ATOM 890 C CA . PRO A 1 114 ? 10.203 0.122 14.625 1 97.69 114 PRO A CA 1
ATOM 891 C C . PRO A 1 114 ? 9.023 1.086 14.492 1 97.69 114 PRO A C 1
ATOM 893 O O . PRO A 1 114 ? 9.023 2.154 15.109 1 97.69 114 PRO A O 1
ATOM 896 N N . LEU A 1 115 ? 8.031 0.769 13.695 1 98.44 115 LEU A N 1
ATOM 897 C CA . LEU A 1 115 ? 6.773 1.503 13.695 1 98.44 115 LEU A CA 1
ATOM 898 C C . LEU A 1 115 ? 6.07 1.373 15.039 1 98.44 115 LEU A C 1
ATOM 900 O O . LEU A 1 115 ? 6.074 0.301 15.648 1 98.44 115 LEU A O 1
ATOM 904 N N . LEU A 1 116 ? 5.434 2.402 15.508 1 98.31 116 LEU A N 1
ATOM 905 C CA . LEU A 1 116 ? 4.57 2.309 16.688 1 98.31 116 LEU A CA 1
ATOM 906 C C . LEU A 1 116 ? 3.305 1.521 16.359 1 98.31 116 LEU A C 1
ATOM 908 O O . LEU A 1 116 ? 2.844 1.519 15.219 1 98.31 116 LEU A O 1
ATOM 912 N N . PRO A 1 117 ? 2.773 0.819 17.391 1 96.88 117 PRO A N 1
ATOM 913 C CA . PRO A 1 117 ? 1.461 0.208 17.156 1 96.88 117 PRO A CA 1
ATOM 914 C C . PRO A 1 117 ? 0.4 1.226 16.75 1 96.88 117 PRO A C 1
ATOM 916 O O . PRO A 1 117 ? 0.469 2.391 17.141 1 96.88 117 PRO A O 1
ATOM 919 N N . PRO A 1 118 ? -0.564 0.753 15.953 1 96.25 118 PRO A N 1
ATOM 920 C CA . PRO A 1 118 ? -1.627 1.675 15.539 1 96.25 118 PRO A CA 1
ATOM 921 C C . PRO A 1 118 ? -2.355 2.299 16.734 1 96.25 118 PRO A C 1
ATOM 923 O O . PRO A 1 118 ? -2.602 1.624 17.734 1 96.25 118 PRO A O 1
ATOM 926 N N . ALA A 1 119 ? -2.633 3.516 16.594 1 95.94 119 ALA A N 1
ATOM 927 C CA . ALA A 1 119 ? -3.467 4.266 17.531 1 95.94 119 ALA A CA 1
ATOM 928 C C . ALA A 1 119 ? -2.889 4.211 18.938 1 95.94 119 ALA A C 1
ATOM 930 O O . ALA A 1 119 ? -3.635 4.152 19.922 1 95.94 119 ALA A O 1
ATOM 931 N N . SER A 1 120 ? -1.562 4.246 19.031 1 96.94 120 SER A N 1
ATOM 932 C CA . SER A 1 120 ? -0.951 4.035 20.344 1 96.94 120 SER A CA 1
ATOM 933 C C . SER A 1 120 ? -0.503 5.355 20.953 1 96.94 120 SER A C 1
ATOM 935 O O . SER A 1 120 ? -0.257 5.43 22.172 1 96.94 120 SER A O 1
ATOM 937 N N . ARG A 1 121 ? -0.393 6.371 20.125 1 95.81 121 ARG A N 1
ATOM 938 C CA . ARG A 1 121 ? 0.118 7.633 20.656 1 95.81 121 ARG A CA 1
ATOM 939 C C . ARG A 1 121 ? -0.368 8.812 19.812 1 95.81 121 ARG A C 1
ATOM 941 O O . ARG A 1 121 ? -0.232 8.805 18.594 1 95.81 121 ARG A O 1
ATOM 948 N N . LYS A 1 122 ? -0.859 9.797 20.516 1 98.12 122 LYS A N 1
ATOM 949 C CA . LYS A 1 122 ? -1.162 11.062 19.859 1 98.12 122 LYS A CA 1
ATOM 950 C C . LYS A 1 122 ? 0.056 11.984 19.844 1 98.12 122 LYS A C 1
ATOM 952 O O . LYS A 1 122 ? 0.73 12.141 20.859 1 98.12 122 LYS A O 1
ATOM 957 N N . GLU A 1 123 ? 0.307 12.555 18.75 1 98.31 123 GLU A N 1
ATOM 958 C CA . GLU A 1 123 ? 1.475 13.422 18.641 1 98.31 123 GLU A CA 1
ATOM 959 C C . GLU A 1 123 ? 1.164 14.828 19.141 1 98.31 123 GLU A C 1
ATOM 961 O O . GLU A 1 123 ? 0.021 15.281 19.078 1 98.31 123 GLU A O 1
ATOM 966 N N . GLU A 1 124 ? 2.154 15.547 19.672 1 98.25 124 GLU A N 1
ATOM 967 C CA . GLU A 1 124 ? 1.993 16.938 20.078 1 98.25 124 GLU A CA 1
ATOM 968 C C . GLU A 1 124 ? 1.698 17.844 18.891 1 98.25 124 GLU A C 1
ATOM 970 O O . GLU A 1 124 ? 2.371 17.75 17.859 1 98.25 124 GLU A O 1
ATOM 975 N N . PRO A 1 125 ? 0.743 18.703 19.031 1 97.75 125 PRO A N 1
ATOM 976 C CA . PRO A 1 125 ? 0.368 19.594 17.922 1 97.75 125 PRO A CA 1
ATOM 977 C C . PRO A 1 125 ? 1.556 20.375 17.359 1 97.75 125 PRO A C 1
ATOM 979 O O . PRO A 1 125 ? 1.671 20.531 16.141 1 97.75 125 PRO A O 1
ATOM 982 N N . ALA A 1 126 ? 2.416 20.812 18.234 1 98.38 126 ALA A N 1
ATOM 983 C CA . ALA A 1 126 ? 3.57 21.578 17.781 1 98.38 126 ALA A CA 1
ATOM 984 C C . ALA A 1 126 ? 4.488 20.734 16.891 1 98.38 126 ALA A C 1
ATOM 986 O O . ALA A 1 126 ? 5.082 21.234 15.945 1 98.38 126 ALA A O 1
ATOM 987 N N . VAL A 1 127 ? 4.66 19.484 17.25 1 98.62 127 VAL A N 1
ATOM 988 C CA . VAL A 1 127 ? 5.484 18.562 16.469 1 98.62 127 VAL A CA 1
ATOM 989 C C . VAL A 1 127 ? 4.84 18.328 15.109 1 98.62 127 VAL A C 1
ATOM 991 O O . VAL A 1 127 ? 5.527 18.344 14.078 1 98.62 127 VAL A O 1
ATOM 994 N N . LEU A 1 128 ? 3.518 18.172 15.07 1 98.81 128 LEU A N 1
ATOM 995 C CA . LEU A 1 128 ? 2.793 17.984 13.82 1 98.81 128 LEU A CA 1
ATOM 996 C C . LEU A 1 128 ? 2.926 19.219 12.922 1 98.81 128 LEU A C 1
ATOM 998 O O . LEU A 1 128 ? 3.078 19.094 11.711 1 98.81 128 LEU A O 1
ATOM 1002 N N . GLU A 1 129 ? 2.863 20.328 13.531 1 98.62 129 GLU A N 1
ATOM 1003 C CA . GLU A 1 129 ? 3.041 21.562 12.773 1 98.62 129 GLU A CA 1
ATOM 1004 C C . GLU A 1 129 ? 4.426 21.625 12.133 1 98.62 129 GLU A C 1
ATOM 1006 O O . GLU A 1 129 ? 4.562 22.047 10.977 1 98.62 129 GLU A O 1
ATOM 1011 N N . GLN A 1 130 ? 5.402 21.281 12.906 1 98.75 130 GLN A N 1
ATOM 1012 C CA . GLN A 1 130 ? 6.77 21.25 12.391 1 98.75 130 GLN A CA 1
ATOM 1013 C C . GLN A 1 130 ? 6.902 20.25 11.25 1 98.75 130 GLN A C 1
ATOM 1015 O O . GLN A 1 130 ? 7.527 20.547 10.227 1 98.75 130 GLN A O 1
ATOM 1020 N N . HIS A 1 131 ? 6.34 19.047 11.43 1 98.88 131 HIS A N 1
ATOM 1021 C CA . HIS A 1 131 ? 6.387 18.031 10.375 1 98.88 131 HIS A CA 1
ATOM 1022 C C . HIS A 1 131 ? 5.695 18.516 9.109 1 98.88 131 HIS A C 1
ATOM 1024 O O . HIS A 1 131 ? 6.191 18.297 8 1 98.88 131 HIS A O 1
ATOM 1030 N N . ALA A 1 132 ? 4.547 19.141 9.297 1 98.88 132 ALA A N 1
ATOM 1031 C CA . ALA A 1 132 ? 3.809 19.656 8.148 1 98.88 132 ALA A CA 1
ATOM 1032 C C . ALA A 1 132 ? 4.645 20.688 7.379 1 98.88 132 ALA A C 1
ATOM 1034 O O . ALA A 1 132 ? 4.691 20.656 6.148 1 98.88 132 ALA A O 1
ATOM 1035 N N . ALA A 1 133 ? 5.293 21.547 8.133 1 98.81 133 ALA A N 1
ATOM 1036 C CA . ALA A 1 133 ? 6.129 22.562 7.504 1 98.81 133 ALA A CA 1
ATOM 1037 C C . ALA A 1 133 ? 7.281 21.938 6.727 1 98.81 133 ALA A C 1
ATOM 1039 O O . ALA A 1 133 ? 7.605 22.359 5.621 1 98.81 133 ALA A O 1
ATOM 1040 N N . GLN A 1 134 ? 7.914 20.938 7.297 1 98.81 134 GLN A N 1
ATOM 1041 C CA . GLN A 1 134 ? 9.031 20.25 6.656 1 98.81 134 GLN A CA 1
ATOM 1042 C C . GLN A 1 134 ? 8.586 19.562 5.367 1 98.81 134 GLN A C 1
ATOM 1044 O O . GLN A 1 134 ? 9.273 19.641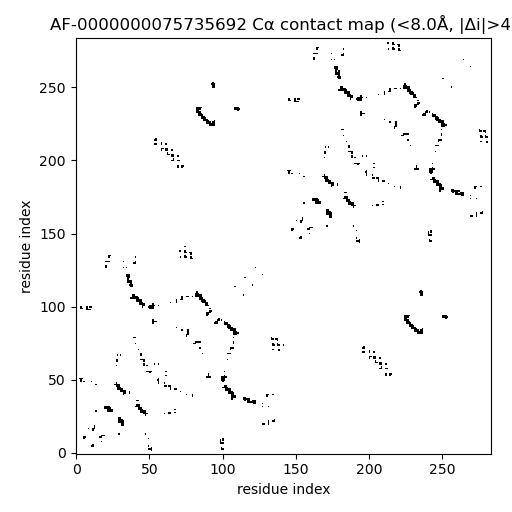 4.352 1 98.81 134 GLN A O 1
ATOM 1049 N N . LEU A 1 135 ? 7.434 18.906 5.441 1 98.88 135 LEU A N 1
ATOM 1050 C CA . LEU A 1 135 ? 6.914 18.203 4.27 1 98.88 135 LEU A CA 1
ATOM 1051 C C . LEU A 1 135 ? 6.543 19.188 3.166 1 98.88 135 LEU A C 1
ATOM 1053 O O . LEU A 1 135 ? 6.875 18.969 1.998 1 98.88 135 LEU A O 1
ATOM 1057 N N . LYS A 1 136 ? 5.848 20.234 3.527 1 98.75 136 LYS A N 1
ATOM 1058 C CA . LYS A 1 136 ? 5.445 21.234 2.545 1 98.75 136 LYS A CA 1
ATOM 1059 C C . LYS A 1 136 ? 6.664 21.891 1.888 1 98.75 136 LYS A C 1
ATOM 1061 O O . LYS A 1 136 ? 6.656 22.156 0.685 1 98.75 136 LYS A O 1
ATOM 1066 N N . ALA A 1 137 ? 7.68 22.156 2.668 1 98.56 137 ALA A N 1
ATOM 1067 C CA . ALA A 1 137 ? 8.914 22.703 2.121 1 98.56 137 ALA A CA 1
ATOM 1068 C C . ALA A 1 137 ? 9.555 21.75 1.119 1 98.56 137 ALA A C 1
ATOM 1070 O O . ALA A 1 137 ? 10.031 22.172 0.064 1 98.56 137 ALA A O 1
ATOM 1071 N N . ALA A 1 138 ? 9.57 20.5 1.464 1 98.62 138 ALA A N 1
ATOM 1072 C CA . ALA A 1 138 ? 10.133 19.5 0.57 1 98.62 138 ALA A CA 1
ATOM 1073 C C . ALA A 1 138 ? 9.32 19.391 -0.719 1 98.62 138 ALA A C 1
ATOM 1075 O O . ALA A 1 138 ? 9.883 19.203 -1.8 1 98.62 138 ALA A O 1
ATOM 1076 N N . LEU A 1 139 ? 8 19.469 -0.623 1 98.38 139 LEU A N 1
ATOM 1077 C CA . LEU A 1 139 ? 7.117 19.375 -1.782 1 98.38 139 LEU A CA 1
ATOM 1078 C C . LEU A 1 139 ? 7.336 20.562 -2.719 1 98.38 139 LEU A C 1
ATOM 1080 O O . LEU A 1 139 ? 7.203 20.422 -3.938 1 98.38 139 LEU A O 1
ATOM 1084 N N . ALA A 1 140 ? 7.613 21.703 -2.137 1 96.38 140 ALA A N 1
ATOM 1085 C CA . ALA A 1 140 ? 7.82 22.906 -2.918 1 96.38 140 ALA A CA 1
ATOM 1086 C C . ALA A 1 140 ? 9.117 22.828 -3.721 1 96.38 140 ALA A C 1
ATOM 1088 O O . ALA A 1 140 ? 9.289 23.562 -4.703 1 96.38 140 ALA A O 1
ATOM 1089 N N . GLN A 1 141 ? 10.062 22 -3.297 1 91.75 141 GLN A N 1
ATOM 1090 C CA . GLN A 1 141 ? 11.352 21.844 -3.965 1 91.75 141 GLN A CA 1
ATOM 1091 C C . GLN A 1 141 ? 11.305 20.75 -5.016 1 91.75 141 GLN A C 1
ATOM 1093 O O . GLN A 1 141 ? 12.273 20.531 -5.746 1 91.75 141 GLN A O 1
ATOM 1098 N N . SER A 1 142 ? 10.242 19.953 -5.051 1 78.62 142 SER A N 1
ATOM 1099 C CA . SER A 1 142 ? 10.133 18.812 -5.965 1 78.62 142 SER A CA 1
ATOM 1100 C C . SER A 1 142 ? 9.461 19.219 -7.273 1 78.62 142 SER A C 1
ATOM 1102 O O . SER A 1 142 ? 8.648 20.141 -7.297 1 78.62 142 SER A O 1
ATOM 1104 N N . MET B 1 1 ? 20.891 7.121 -5.215 1 66 1 MET B N 1
ATOM 1105 C CA . MET B 1 1 ? 20.047 5.93 -5.113 1 66 1 MET B CA 1
ATOM 1106 C C . MET B 1 1 ? 20.719 4.727 -5.762 1 66 1 MET B C 1
ATOM 1108 O O . MET B 1 1 ? 21.422 4.871 -6.766 1 66 1 MET B O 1
ATOM 1112 N N . THR B 1 2 ? 20.688 3.58 -4.988 1 83.38 2 THR B N 1
ATOM 1113 C CA . THR B 1 2 ? 21.281 2.367 -5.547 1 83.38 2 THR B CA 1
ATOM 1114 C C . THR B 1 2 ? 20.641 2.023 -6.887 1 83.38 2 THR B C 1
ATOM 1116 O O . THR B 1 2 ? 19.422 2.105 -7.039 1 83.38 2 THR B O 1
ATOM 1119 N N . ALA B 1 3 ? 21.5 1.692 -7.805 1 92.62 3 ALA B N 1
ATOM 1120 C CA . ALA B 1 3 ? 21.062 1.422 -9.172 1 92.62 3 ALA B CA 1
ATOM 1121 C C . ALA B 1 3 ? 20.234 0.143 -9.242 1 92.62 3 ALA B C 1
ATOM 1123 O O . ALA B 1 3 ? 20.453 -0.783 -8.453 1 92.62 3 ALA B O 1
ATOM 1124 N N . TYR B 1 4 ? 19.266 0.17 -10.156 1 97.38 4 TYR B N 1
ATOM 1125 C CA . TYR B 1 4 ? 18.453 -1.016 -10.422 1 97.38 4 TYR B CA 1
ATOM 1126 C C . TYR B 1 4 ? 19.328 -2.174 -10.898 1 97.38 4 TYR B C 1
ATOM 1128 O O . TYR B 1 4 ? 20.172 -2.002 -11.789 1 97.38 4 TYR B O 1
ATOM 1136 N N . ASP B 1 5 ? 19.203 -3.379 -10.32 1 97.81 5 ASP B N 1
ATOM 1137 C CA . ASP B 1 5 ? 19.906 -4.594 -10.695 1 97.81 5 ASP B CA 1
ATOM 1138 C C . ASP B 1 5 ? 19.062 -5.469 -11.617 1 97.81 5 ASP B C 1
ATOM 1140 O O . ASP B 1 5 ? 18.141 -6.141 -11.164 1 97.81 5 ASP B O 1
ATOM 1144 N N . PRO B 1 6 ? 19.359 -5.57 -12.836 1 97.5 6 PRO B N 1
ATOM 1145 C CA . PRO B 1 6 ? 18.547 -6.355 -13.766 1 97.5 6 PRO B CA 1
ATOM 1146 C C . PRO B 1 6 ? 18.578 -7.852 -13.469 1 97.5 6 PRO B C 1
ATOM 1148 O O . PRO B 1 6 ? 17.812 -8.625 -14.055 1 97.5 6 PRO B O 1
ATOM 1151 N N . GLU B 1 7 ? 19.453 -8.234 -12.57 1 98.06 7 GLU B N 1
ATOM 1152 C CA . GLU B 1 7 ? 19.578 -9.656 -12.258 1 98.06 7 GLU B CA 1
ATOM 1153 C C . GLU B 1 7 ? 18.75 -10.031 -11.031 1 98.06 7 GLU B C 1
ATOM 1155 O O . GLU B 1 7 ? 18.844 -11.156 -10.539 1 98.06 7 GLU B O 1
ATOM 1160 N N . ASN B 1 8 ? 17.953 -9.055 -10.477 1 98.19 8 ASN B N 1
ATOM 1161 C CA . ASN B 1 8 ? 17.094 -9.414 -9.344 1 98.19 8 ASN B CA 1
ATOM 1162 C C . ASN B 1 8 ? 16.078 -10.477 -9.727 1 98.19 8 ASN B C 1
ATOM 1164 O O . ASN B 1 8 ? 15.75 -10.633 -10.906 1 98.19 8 ASN B O 1
ATOM 1168 N N . ILE B 1 9 ? 15.539 -11.195 -8.82 1 98.38 9 ILE B N 1
ATOM 1169 C CA . ILE B 1 9 ? 14.727 -12.383 -9.047 1 98.38 9 ILE B CA 1
ATOM 1170 C C . ILE B 1 9 ? 13.453 -12.008 -9.805 1 98.38 9 ILE B C 1
ATOM 1172 O O . ILE B 1 9 ? 12.984 -12.766 -10.656 1 98.38 9 ILE B O 1
ATOM 1176 N N . PHE B 1 10 ? 12.867 -10.836 -9.555 1 98.81 10 PHE B N 1
ATOM 1177 C CA . PHE B 1 10 ? 11.625 -10.453 -10.219 1 98.81 10 PHE B CA 1
ATOM 1178 C C . PHE B 1 10 ? 11.875 -10.07 -11.672 1 98.81 10 PHE B C 1
ATOM 1180 O O . PHE B 1 10 ? 11.039 -10.32 -12.539 1 98.81 10 PHE B O 1
ATOM 1187 N N . ALA B 1 11 ? 13.031 -9.461 -11.906 1 98.62 11 ALA B N 1
ATOM 1188 C CA . ALA B 1 11 ? 13.414 -9.219 -13.297 1 98.62 11 ALA B CA 1
ATOM 1189 C C . ALA B 1 11 ? 13.555 -10.523 -14.062 1 98.62 11 ALA B C 1
ATOM 1191 O O . ALA B 1 11 ? 13.148 -10.625 -15.227 1 98.62 11 ALA B O 1
ATOM 1192 N N . LYS B 1 12 ? 14.109 -11.5 -13.438 1 98.75 12 LYS B N 1
ATOM 1193 C CA . LYS B 1 12 ? 14.258 -12.82 -14.055 1 98.75 12 LYS B CA 1
ATOM 1194 C C . LYS B 1 12 ? 12.898 -13.469 -14.297 1 98.75 12 LYS B C 1
ATOM 1196 O O . LYS B 1 12 ? 12.703 -14.148 -15.305 1 98.75 12 LYS B O 1
ATOM 1201 N N . ILE B 1 13 ? 11.953 -13.297 -13.359 1 98.75 13 ILE B N 1
ATOM 1202 C CA . ILE B 1 13 ? 10.594 -13.789 -13.539 1 98.75 13 ILE B CA 1
ATOM 1203 C C . ILE B 1 13 ? 9.961 -13.125 -14.758 1 98.75 13 ILE B C 1
ATOM 1205 O O . ILE B 1 13 ? 9.359 -13.797 -15.602 1 98.75 13 ILE B O 1
ATOM 1209 N N . LEU B 1 14 ? 10.18 -11.836 -14.969 1 98.69 14 LEU B N 1
ATOM 1210 C CA . LEU B 1 14 ? 9.609 -11.094 -16.094 1 98.69 14 LEU B CA 1
ATOM 1211 C C . LEU B 1 14 ? 10.141 -11.617 -17.422 1 98.69 14 LEU B C 1
ATOM 1213 O O . LEU B 1 14 ? 9.406 -11.664 -18.406 1 98.69 14 LEU B O 1
ATOM 1217 N N . ARG B 1 15 ? 11.352 -11.992 -17.344 1 98.31 15 ARG B N 1
ATOM 1218 C CA . ARG B 1 15 ? 11.992 -12.453 -18.562 1 98.31 15 ARG B CA 1
ATOM 1219 C C . ARG B 1 15 ? 11.75 -13.945 -18.781 1 98.31 15 ARG B C 1
ATOM 1221 O O . ARG B 1 15 ? 12.281 -14.539 -19.719 1 98.31 15 ARG B O 1
ATOM 1228 N N . GLY B 1 16 ? 11.094 -14.617 -17.891 1 98.12 16 GLY B N 1
ATOM 1229 C CA . GLY B 1 16 ? 10.742 -16.016 -18.016 1 98.12 16 GLY B CA 1
ATOM 1230 C C . GLY B 1 16 ? 11.867 -16.953 -17.641 1 98.12 16 GLY B C 1
ATOM 1231 O O . GLY B 1 16 ? 11.836 -18.141 -17.984 1 98.12 16 GLY B O 1
ATOM 1232 N N . GLU B 1 17 ? 12.867 -16.453 -16.969 1 98.38 17 GLU B N 1
ATOM 1233 C CA . GLU B 1 17 ? 14.016 -17.266 -16.578 1 98.38 17 GLU B CA 1
ATOM 1234 C C . GLU B 1 17 ? 13.727 -18.078 -15.32 1 98.38 17 GLU B C 1
ATOM 1236 O O . GLU B 1 17 ? 14.352 -19.109 -15.078 1 98.38 17 GLU B O 1
ATOM 1241 N N . ILE B 1 18 ? 12.859 -17.656 -14.469 1 97.81 18 ILE B N 1
ATOM 1242 C CA . ILE B 1 18 ? 12.414 -18.312 -13.25 1 97.81 18 ILE B CA 1
ATOM 1243 C C . ILE B 1 18 ? 10.898 -18.516 -13.297 1 97.81 18 ILE B C 1
ATOM 1245 O O . ILE B 1 18 ? 10.156 -17.609 -13.672 1 97.81 18 ILE B O 1
ATOM 1249 N N . PRO B 1 19 ? 10.484 -19.734 -12.992 1 97.62 19 PRO B N 1
ATOM 1250 C CA . PRO B 1 19 ? 9.039 -19.953 -13.023 1 97.62 19 PRO B CA 1
ATOM 1251 C C . PRO B 1 19 ? 8.297 -19.219 -11.914 1 97.62 19 PRO B C 1
ATOM 1253 O O . PRO B 1 19 ? 8.898 -18.828 -10.906 1 97.62 19 PRO B O 1
ATOM 1256 N N . CYS B 1 20 ? 7.035 -18.984 -12.109 1 98.5 20 CYS B N 1
ATOM 1257 C CA . CYS B 1 20 ? 6.125 -18.391 -11.141 1 98.5 20 CYS B CA 1
ATOM 1258 C C . CYS B 1 20 ? 4.684 -18.797 -11.422 1 98.5 20 CYS B C 1
ATOM 1260 O O . CYS B 1 20 ? 4.402 -19.422 -12.453 1 98.5 20 CYS B O 1
ATOM 1262 N N . HIS B 1 21 ? 3.834 -18.578 -10.531 1 98.75 21 HIS B N 1
ATOM 1263 C CA . HIS B 1 21 ? 2.4 -18.719 -10.75 1 98.75 21 HIS B CA 1
ATOM 1264 C C . HIS B 1 21 ? 1.778 -17.391 -11.188 1 98.75 21 HIS B C 1
ATOM 1266 O O . HIS B 1 21 ? 1.248 -16.656 -10.359 1 98.75 21 HIS B O 1
ATOM 1272 N N . LYS B 1 22 ? 1.816 -17.219 -12.445 1 98.75 22 LYS B N 1
ATOM 1273 C CA . LYS B 1 22 ? 1.306 -15.977 -13.016 1 98.75 22 LYS B CA 1
ATOM 1274 C C . LYS B 1 22 ? -0.207 -15.867 -12.844 1 98.75 22 LYS B C 1
ATOM 1276 O O . LYS B 1 22 ? -0.931 -16.844 -13.07 1 98.75 22 LYS B O 1
ATOM 1281 N N . ILE B 1 23 ? -0.625 -14.719 -12.547 1 98.88 23 ILE B N 1
ATOM 1282 C CA . ILE B 1 23 ? -2.049 -14.492 -12.328 1 98.88 23 ILE B CA 1
ATOM 1283 C C . ILE B 1 23 ? -2.594 -13.547 -13.391 1 98.88 23 ILE B C 1
ATOM 1285 O O . ILE B 1 23 ? -3.713 -13.727 -13.875 1 98.88 23 ILE B O 1
ATOM 1289 N N . TYR B 1 24 ? -1.863 -12.508 -13.664 1 98.88 24 TYR B N 1
ATOM 1290 C CA . TYR B 1 24 ? -2.346 -11.438 -14.531 1 98.88 24 TYR B CA 1
ATOM 1291 C C . TYR B 1 24 ? -1.183 -10.703 -15.18 1 98.88 24 TYR B C 1
ATOM 1293 O O . TYR B 1 24 ? -0.104 -10.586 -14.594 1 98.88 24 TYR B O 1
ATOM 1301 N N . GLU B 1 25 ? -1.435 -10.242 -16.391 1 98.69 25 GLU B N 1
ATOM 1302 C CA . GLU B 1 25 ? -0.439 -9.422 -17.078 1 98.69 25 GLU B CA 1
ATOM 1303 C C . GLU B 1 25 ? -1.096 -8.484 -18.094 1 98.69 25 GLU B C 1
ATOM 1305 O O . GLU B 1 25 ? -2.082 -8.852 -18.734 1 98.69 25 GLU B O 1
ATOM 1310 N N . ASP B 1 26 ? -0.656 -7.309 -18.172 1 98.44 26 ASP B N 1
ATOM 1311 C CA . ASP B 1 26 ? -0.984 -6.402 -19.281 1 98.44 26 ASP B CA 1
ATOM 1312 C C . ASP B 1 26 ? 0.262 -5.684 -19.781 1 98.44 26 ASP B C 1
ATOM 1314 O O . ASP B 1 26 ? 1.378 -6.184 -19.641 1 98.44 26 ASP B O 1
ATOM 1318 N N . ASP B 1 27 ? 0.13 -4.547 -20.422 1 98.69 27 ASP B N 1
ATOM 1319 C CA . ASP B 1 27 ? 1.271 -3.885 -21.047 1 98.69 27 ASP B CA 1
ATOM 1320 C C . ASP B 1 27 ? 2.197 -3.281 -20 1 98.69 27 ASP B C 1
ATOM 1322 O O . ASP B 1 27 ? 3.373 -3.027 -20.266 1 98.69 27 ASP B O 1
ATOM 1326 N N . HIS B 1 28 ? 1.71 -3.131 -18.797 1 98.88 28 HIS B N 1
ATOM 1327 C CA . HIS B 1 28 ? 2.443 -2.295 -17.859 1 98.88 28 HIS B CA 1
ATOM 1328 C C . HIS B 1 28 ? 2.793 -3.07 -16.578 1 98.88 28 HIS B C 1
ATOM 1330 O O . HIS B 1 28 ? 3.762 -2.74 -15.898 1 98.88 28 HIS B O 1
ATOM 1336 N N . VAL B 1 29 ? 1.967 -4.117 -16.297 1 98.94 29 VAL B N 1
ATOM 1337 C CA . VAL B 1 29 ? 2.189 -4.773 -15.008 1 98.94 29 VAL B CA 1
ATOM 1338 C C . VAL B 1 29 ? 2.115 -6.289 -15.188 1 98.94 29 VAL B C 1
ATOM 1340 O O . VAL B 1 29 ? 1.656 -6.777 -16.219 1 98.94 29 VAL B O 1
ATOM 1343 N N . PHE B 1 30 ? 2.688 -6.98 -14.242 1 98.94 30 PHE B N 1
ATOM 1344 C CA . PHE B 1 30 ? 2.721 -8.43 -14.094 1 98.94 30 PHE B CA 1
ATOM 1345 C C . PHE B 1 30 ? 2.389 -8.836 -12.664 1 98.94 30 PHE B C 1
ATOM 1347 O O . PHE B 1 30 ? 2.855 -8.211 -11.711 1 98.94 30 PHE B O 1
ATOM 1354 N N . ALA B 1 31 ? 1.487 -9.82 -12.477 1 98.94 31 ALA B N 1
ATOM 1355 C CA . ALA B 1 31 ? 1.104 -10.273 -11.141 1 98.94 31 ALA B CA 1
ATOM 1356 C C . ALA B 1 31 ? 1.293 -11.781 -11 1 98.94 31 ALA B C 1
ATOM 1358 O O . ALA B 1 31 ? 0.989 -12.539 -11.922 1 98.94 31 ALA B O 1
ATOM 1359 N N . PHE B 1 32 ? 1.801 -12.188 -9.875 1 98.94 32 PHE B N 1
ATOM 1360 C CA . PHE B 1 32 ? 2.043 -13.594 -9.594 1 98.94 32 PHE B CA 1
ATOM 1361 C C . PHE B 1 32 ? 1.961 -13.875 -8.102 1 98.94 32 PHE B C 1
ATOM 1363 O O . PHE B 1 32 ? 2.031 -12.953 -7.289 1 98.94 32 PHE B O 1
ATOM 1370 N N . LEU B 1 33 ? 1.828 -15.125 -7.734 1 98.94 33 LEU B N 1
ATOM 1371 C CA . LEU B 1 33 ? 1.666 -15.492 -6.332 1 98.94 33 LEU B CA 1
ATOM 1372 C C . LEU B 1 33 ? 3.006 -15.469 -5.605 1 98.94 33 LEU B C 1
ATOM 1374 O O . LEU B 1 33 ? 4.023 -15.891 -6.156 1 98.94 33 LEU B O 1
ATOM 1378 N N . ASP B 1 34 ? 3.021 -14.914 -4.43 1 98.81 34 ASP B N 1
ATOM 1379 C CA . ASP B 1 34 ? 4.172 -15.086 -3.547 1 98.81 34 ASP B CA 1
ATOM 1380 C C . ASP B 1 34 ? 4.309 -16.547 -3.107 1 98.81 34 ASP B C 1
ATOM 1382 O O . ASP B 1 34 ? 3.342 -17.141 -2.633 1 98.81 34 ASP B O 1
ATOM 1386 N N . ILE B 1 35 ? 5.383 -17.125 -3.189 1 98.5 35 ILE B N 1
ATOM 1387 C CA . ILE B 1 35 ? 5.566 -18.531 -2.871 1 98.5 35 ILE B CA 1
ATOM 1388 C C . ILE B 1 35 ? 5.668 -18.719 -1.358 1 98.5 35 ILE B C 1
ATOM 1390 O O . ILE B 1 35 ? 5.582 -19.828 -0.853 1 98.5 35 ILE B O 1
ATOM 1394 N N . MET B 1 36 ? 5.969 -17.656 -0.622 1 98.44 36 MET B N 1
ATOM 1395 C CA . MET B 1 36 ? 5.934 -17.625 0.837 1 98.44 36 MET B CA 1
ATOM 1396 C C . MET B 1 36 ? 4.832 -16.688 1.335 1 98.44 36 MET B C 1
ATOM 1398 O O . MET B 1 36 ? 5.109 -15.719 2.035 1 98.44 36 MET B O 1
ATOM 1402 N N . PRO B 1 37 ? 3.646 -17.094 1.036 1 98.81 37 PRO B N 1
ATOM 1403 C CA . PRO B 1 37 ? 2.521 -16.188 1.29 1 98.81 37 PRO B CA 1
ATOM 1404 C C . PRO B 1 37 ? 2.281 -15.953 2.779 1 98.81 37 PRO B C 1
ATOM 1406 O O . PRO B 1 37 ? 2.441 -16.859 3.59 1 98.81 37 PRO B O 1
ATOM 1409 N N . ARG B 1 38 ? 1.882 -14.719 3.098 1 98.81 38 ARG B N 1
ATOM 1410 C CA . ARG B 1 38 ? 1.503 -14.391 4.465 1 98.81 38 ARG B CA 1
ATOM 1411 C C . ARG B 1 38 ? 0.013 -14.617 4.695 1 98.81 38 ARG B C 1
ATOM 1413 O O . ARG B 1 38 ? -0.454 -14.609 5.836 1 98.81 38 ARG B O 1
ATOM 1420 N N . SER B 1 39 ? -0.759 -14.758 3.668 1 98.81 39 SER B N 1
ATOM 1421 C CA . SER B 1 39 ? -2.172 -15.125 3.66 1 98.81 39 SER B CA 1
ATOM 1422 C C . SER B 1 39 ? -2.543 -15.867 2.383 1 98.81 39 SER B C 1
ATOM 1424 O O . SER B 1 39 ? -1.77 -15.891 1.422 1 98.81 39 SER B O 1
ATOM 1426 N N . THR B 1 40 ? -3.67 -16.547 2.395 1 98.19 40 THR B N 1
ATOM 1427 C CA . THR B 1 40 ? -4.188 -17.234 1.215 1 98.19 40 THR B CA 1
ATOM 1428 C C . THR B 1 40 ? -4.348 -16.266 0.051 1 98.19 40 THR B C 1
ATOM 1430 O O . THR B 1 40 ? -4.988 -15.219 0.189 1 98.19 40 THR B O 1
ATOM 1433 N N . GLY B 1 41 ? -3.719 -16.609 -1.088 1 98.69 41 GLY B N 1
ATOM 1434 C CA . GLY B 1 41 ? -3.908 -15.797 -2.281 1 98.69 41 GLY B CA 1
ATOM 1435 C C . GLY B 1 41 ? -3.002 -14.578 -2.328 1 98.69 41 GLY B C 1
ATOM 1436 O O . GLY B 1 41 ? -3.18 -13.703 -3.172 1 98.69 41 GLY B O 1
ATOM 1437 N N . HIS B 1 42 ? -1.989 -14.508 -1.384 1 98.94 42 HIS B N 1
ATOM 1438 C CA . HIS B 1 42 ? -1.03 -13.406 -1.368 1 98.94 42 HIS B CA 1
ATOM 1439 C C . HIS B 1 42 ? -0.371 -13.234 -2.732 1 98.94 42 HIS B C 1
ATOM 1441 O O . HIS B 1 42 ? 0.406 -14.086 -3.164 1 98.94 42 HIS B O 1
ATOM 1447 N N . THR B 1 43 ? -0.666 -12.102 -3.391 1 98.94 43 THR B N 1
ATOM 1448 C CA . THR B 1 43 ? -0.233 -11.828 -4.758 1 98.94 43 THR B CA 1
ATOM 1449 C C . THR B 1 43 ? 0.676 -10.602 -4.805 1 98.94 43 THR B C 1
ATOM 1451 O O . THR B 1 43 ? 0.431 -9.617 -4.109 1 98.94 43 THR B O 1
ATOM 1454 N N . LEU B 1 44 ? 1.702 -10.695 -5.637 1 98.94 44 LEU B N 1
ATOM 1455 C CA . LEU B 1 44 ? 2.594 -9.57 -5.902 1 98.94 44 LEU B CA 1
ATOM 1456 C C . LEU B 1 44 ? 2.289 -8.945 -7.262 1 98.94 44 LEU B C 1
ATOM 1458 O O . LEU B 1 44 ? 2.207 -9.656 -8.266 1 98.94 44 LEU B O 1
ATOM 1462 N N . VAL B 1 45 ? 2.039 -7.672 -7.281 1 99 45 VAL B N 1
ATOM 1463 C CA . VAL B 1 45 ? 1.888 -6.906 -8.516 1 99 45 VAL B CA 1
ATOM 1464 C C . VAL B 1 45 ? 3.141 -6.066 -8.758 1 99 45 VAL B C 1
ATOM 1466 O O . VAL B 1 45 ? 3.527 -5.254 -7.914 1 99 45 VAL B O 1
ATOM 1469 N N . ILE B 1 46 ? 3.766 -6.23 -9.922 1 98.94 46 ILE B N 1
ATOM 1470 C CA . ILE B 1 46 ? 5.027 -5.551 -10.203 1 98.94 46 ILE B CA 1
ATOM 1471 C C . ILE B 1 46 ? 4.922 -4.789 -11.523 1 98.94 46 ILE B C 1
ATOM 1473 O O . ILE B 1 46 ? 4.184 -5.199 -12.422 1 98.94 46 ILE B O 1
ATOM 1477 N N . PRO B 1 47 ? 5.602 -3.619 -11.609 1 98.94 47 PRO B N 1
ATOM 1478 C CA . PRO B 1 47 ? 5.727 -2.986 -12.922 1 98.94 47 PRO B CA 1
ATOM 1479 C C . PRO B 1 47 ? 6.648 -3.76 -13.867 1 98.94 47 PRO B C 1
ATOM 1481 O O . PRO B 1 47 ? 7.648 -4.332 -13.422 1 98.94 47 PRO B O 1
ATOM 1484 N N . LYS B 1 48 ? 6.281 -3.764 -15.125 1 98.88 48 LYS B N 1
ATOM 1485 C CA . LYS B 1 48 ? 7.219 -4.285 -16.125 1 98.88 48 LYS B CA 1
ATOM 1486 C C . LYS B 1 48 ? 8.398 -3.336 -16.312 1 98.88 48 LYS B C 1
ATOM 1488 O O . LYS B 1 48 ? 9.492 -3.766 -16.672 1 98.88 48 LYS B O 1
ATOM 1493 N N . ALA B 1 49 ? 8.188 -2.018 -16.094 1 98.62 49 ALA B N 1
ATOM 1494 C CA . ALA B 1 49 ? 9.281 -1.05 -16.078 1 98.62 49 ALA B CA 1
ATOM 1495 C C . ALA B 1 49 ? 10.281 -1.365 -14.977 1 98.62 49 ALA B C 1
ATOM 1497 O O . ALA B 1 49 ? 9.891 -1.72 -13.859 1 98.62 49 ALA B O 1
ATOM 1498 N N . PRO B 1 50 ? 11.57 -1.253 -15.305 1 98.5 50 PRO B N 1
ATOM 1499 C CA . PRO B 1 50 ? 12.57 -1.438 -14.25 1 98.5 50 PRO B CA 1
ATOM 1500 C C . PRO B 1 50 ? 12.531 -0.325 -13.203 1 98.5 50 PRO B C 1
ATOM 1502 O O . PRO B 1 50 ? 12.758 0.841 -13.531 1 98.5 50 PRO B O 1
ATOM 1505 N N . ALA B 1 51 ? 12.195 -0.7 -11.984 1 98.62 51 ALA B N 1
ATOM 1506 C CA . ALA B 1 51 ? 12.156 0.22 -10.852 1 98.62 51 ALA B CA 1
ATOM 1507 C C . ALA B 1 51 ? 12.508 -0.495 -9.547 1 98.62 51 ALA B C 1
ATOM 1509 O O . ALA B 1 51 ? 11.938 -1.54 -9.234 1 98.62 51 ALA B O 1
ATOM 1510 N N . ARG B 1 52 ? 13.406 0.076 -8.883 1 98.38 52 ARG B N 1
ATOM 1511 C CA . ARG B 1 52 ? 13.852 -0.525 -7.629 1 98.38 52 ARG B CA 1
ATOM 1512 C C . ARG B 1 52 ? 12.758 -0.465 -6.57 1 98.38 52 ARG B C 1
ATOM 1514 O O . ARG B 1 52 ? 12.57 -1.417 -5.812 1 98.38 52 ARG B O 1
ATOM 1521 N N . ASN B 1 53 ? 12.125 0.621 -6.457 1 98.62 53 ASN B N 1
ATOM 1522 C CA . ASN B 1 53 ? 11.031 0.853 -5.527 1 98.62 53 ASN B CA 1
ATOM 1523 C C . ASN B 1 53 ? 10.289 2.15 -5.84 1 98.62 53 ASN B C 1
ATOM 1525 O O . ASN B 1 53 ? 10.359 2.652 -6.965 1 98.62 53 ASN B O 1
ATOM 1529 N N . ILE B 1 54 ? 9.5 2.709 -4.895 1 98.81 54 ILE B N 1
ATOM 1530 C CA . ILE B 1 54 ? 8.609 3.838 -5.145 1 98.81 54 ILE B CA 1
ATOM 1531 C C . ILE B 1 54 ? 9.438 5.098 -5.406 1 98.81 54 ILE B C 1
ATOM 1533 O O . ILE B 1 54 ? 8.93 6.07 -5.973 1 98.81 54 ILE B O 1
ATOM 1537 N N . LEU B 1 55 ? 10.711 5.125 -5.051 1 98.38 55 LEU B N 1
ATOM 1538 C CA . LEU B 1 55 ? 11.57 6.301 -5.121 1 98.38 55 LEU B CA 1
ATOM 1539 C C . LEU B 1 55 ? 12.219 6.422 -6.5 1 98.38 55 LEU B C 1
ATOM 1541 O O . LEU B 1 55 ? 12.82 7.445 -6.82 1 98.38 55 LEU B O 1
ATOM 1545 N N . ASP B 1 56 ? 12.055 5.441 -7.336 1 97.25 56 ASP B N 1
ATOM 1546 C CA . ASP B 1 56 ? 12.688 5.543 -8.648 1 97.25 56 ASP B CA 1
ATOM 1547 C C . ASP B 1 56 ? 11.719 5.125 -9.758 1 97.25 56 ASP B C 1
ATOM 1549 O O . ASP B 1 56 ? 12.141 4.848 -10.883 1 97.25 56 ASP B O 1
ATOM 1553 N N . ILE B 1 57 ? 10.516 4.871 -9.477 1 98.69 57 ILE B N 1
ATOM 1554 C CA . ILE B 1 57 ? 9.477 4.609 -10.477 1 98.69 57 ILE B CA 1
ATOM 1555 C C . ILE B 1 57 ? 8.82 5.922 -10.891 1 98.69 57 ILE B C 1
ATOM 1557 O O . ILE B 1 57 ? 8.727 6.859 -10.094 1 98.69 57 ILE B O 1
ATOM 1561 N N . THR B 1 58 ? 8.328 6.004 -12.156 1 98.69 58 THR B N 1
ATOM 1562 C CA . THR B 1 58 ? 7.566 7.18 -12.555 1 98.69 58 THR B CA 1
ATOM 1563 C C . THR B 1 58 ? 6.176 7.164 -11.922 1 98.69 58 THR B C 1
ATOM 1565 O O . THR B 1 58 ? 5.633 6.094 -11.641 1 98.69 58 THR B O 1
ATOM 1568 N N . PRO B 1 59 ? 5.586 8.344 -11.734 1 98.44 59 PRO B N 1
ATOM 1569 C CA . PRO B 1 59 ? 4.223 8.383 -11.195 1 98.44 59 PRO B CA 1
ATOM 1570 C C . PRO B 1 59 ? 3.234 7.582 -12.039 1 98.44 59 PRO B C 1
ATOM 1572 O O . PRO B 1 59 ? 2.326 6.945 -11.5 1 98.44 59 PRO B O 1
ATOM 1575 N N . GLU B 1 60 ? 3.414 7.609 -13.32 1 98.5 60 GLU B N 1
ATOM 1576 C CA . GLU B 1 60 ? 2.488 6.914 -14.203 1 98.5 60 GLU B CA 1
ATOM 1577 C C . GLU B 1 60 ? 2.65 5.398 -14.094 1 98.5 60 GLU B C 1
ATOM 1579 O O . GLU B 1 60 ? 1.662 4.664 -14.07 1 98.5 60 GLU B O 1
ATOM 1584 N N . ASP B 1 61 ? 3.861 4.914 -14.117 1 98.88 61 ASP B N 1
ATOM 1585 C CA . ASP B 1 61 ? 4.078 3.48 -13.961 1 98.88 61 ASP B CA 1
ATOM 1586 C C . ASP B 1 61 ? 3.574 2.99 -12.609 1 98.88 61 ASP B C 1
ATOM 1588 O O . ASP B 1 61 ? 3.031 1.89 -12.5 1 98.88 61 ASP B O 1
ATOM 1592 N N . PHE B 1 62 ? 3.777 3.838 -11.531 1 98.94 62 PHE B N 1
ATOM 1593 C CA . PHE B 1 62 ? 3.264 3.463 -10.227 1 98.94 62 PHE B CA 1
ATOM 1594 C C . PHE B 1 62 ? 1.74 3.42 -10.234 1 98.94 62 PHE B C 1
ATOM 1596 O O . PHE B 1 62 ? 1.136 2.564 -9.578 1 98.94 62 PHE B O 1
ATOM 1603 N N . ALA B 1 63 ? 1.116 4.293 -11 1 98.88 63 ALA B N 1
ATOM 1604 C CA . ALA B 1 63 ? -0.336 4.289 -11.164 1 98.88 63 ALA B CA 1
ATOM 1605 C C . ALA B 1 63 ? -0.809 3 -11.828 1 98.88 63 ALA B C 1
ATOM 1607 O O . ALA B 1 63 ? -1.874 2.475 -11.492 1 98.88 63 ALA B O 1
ATOM 1608 N N . HIS B 1 64 ? -0.028 2.506 -12.781 1 98.94 64 HIS B N 1
ATOM 1609 C CA . HIS B 1 64 ? -0.37 1.226 -13.391 1 98.94 64 HIS B CA 1
ATOM 1610 C C . HIS B 1 64 ? -0.321 0.096 -12.367 1 98.94 64 HIS B C 1
ATOM 1612 O O . HIS B 1 64 ? -1.164 -0.804 -12.391 1 98.94 64 HIS B O 1
ATOM 1618 N N . VAL B 1 65 ? 0.683 0.134 -11.492 1 98.94 65 VAL B N 1
ATOM 1619 C CA . VAL B 1 65 ? 0.778 -0.864 -10.43 1 98.94 65 VAL B CA 1
ATOM 1620 C C . VAL B 1 65 ? -0.461 -0.793 -9.539 1 98.94 65 VAL B C 1
ATOM 1622 O O . VAL B 1 65 ? -1.027 -1.824 -9.172 1 98.94 65 VAL B O 1
ATOM 1625 N N . ALA B 1 66 ? -0.905 0.407 -9.219 1 98.94 66 ALA B N 1
ATOM 1626 C CA . ALA B 1 66 ? -2.1 0.602 -8.398 1 98.94 66 ALA B CA 1
ATOM 1627 C C . ALA B 1 66 ? -3.334 0.026 -9.086 1 98.94 66 ALA B C 1
ATOM 1629 O O . ALA B 1 66 ? -4.164 -0.623 -8.445 1 98.94 66 ALA B O 1
ATOM 1630 N N . ARG B 1 67 ? -3.494 0.244 -10.375 1 98.88 67 ARG B N 1
ATOM 1631 C CA . ARG B 1 67 ? -4.613 -0.318 -11.125 1 98.88 67 ARG B CA 1
ATOM 1632 C C . ARG B 1 67 ? -4.586 -1.843 -11.086 1 98.88 67 ARG B C 1
ATOM 1634 O O . ARG B 1 67 ? -5.629 -2.484 -10.945 1 98.88 67 ARG B O 1
ATOM 1641 N N . GLY B 1 68 ? -3.381 -2.393 -11.281 1 98.88 68 GLY B N 1
ATOM 1642 C CA . GLY B 1 68 ? -3.23 -3.836 -11.172 1 98.88 68 GLY B CA 1
ATOM 1643 C C . GLY B 1 68 ? -3.613 -4.375 -9.805 1 98.88 68 GLY B C 1
ATOM 1644 O O . GLY B 1 68 ? -4.316 -5.383 -9.703 1 98.88 68 GLY B O 1
ATOM 1645 N N . ALA B 1 69 ? -3.176 -3.715 -8.727 1 98.94 69 ALA B N 1
ATOM 1646 C CA . ALA B 1 69 ? -3.52 -4.117 -7.367 1 98.94 69 ALA B CA 1
ATOM 1647 C C . ALA B 1 69 ? -5.027 -4.062 -7.145 1 98.94 69 ALA B C 1
ATOM 1649 O O . ALA B 1 69 ? -5.594 -4.938 -6.48 1 98.94 69 ALA B O 1
ATOM 1650 N N . HIS B 1 70 ? -5.629 -3.008 -7.668 1 98.94 70 HIS B N 1
ATOM 1651 C CA . HIS B 1 70 ? -7.078 -2.861 -7.594 1 98.94 70 HIS B CA 1
ATOM 1652 C C . HIS B 1 70 ? -7.785 -4.062 -8.211 1 98.94 70 HIS B C 1
ATOM 1654 O O . HIS B 1 70 ? -8.695 -4.633 -7.609 1 98.94 70 HIS B O 1
ATOM 1660 N N . LYS B 1 71 ? -7.352 -4.422 -9.383 1 98.75 71 LYS B N 1
ATOM 1661 C CA . LYS B 1 71 ? -7.926 -5.559 -10.094 1 98.75 71 LYS B CA 1
ATOM 1662 C C . LYS B 1 71 ? -7.742 -6.852 -9.312 1 98.75 71 LYS B C 1
ATOM 1664 O O . LYS B 1 71 ? -8.688 -7.625 -9.148 1 98.75 71 LYS B O 1
ATOM 1669 N N . ILE B 1 72 ? -6.555 -7.109 -8.828 1 98.88 72 ILE B N 1
ATOM 1670 C CA . ILE B 1 72 ? -6.234 -8.32 -8.086 1 98.88 72 ILE B CA 1
ATOM 1671 C C . ILE B 1 72 ? -7.039 -8.359 -6.785 1 98.88 72 ILE B C 1
ATOM 1673 O O . ILE B 1 72 ? -7.512 -9.422 -6.375 1 98.88 72 ILE B O 1
ATOM 1677 N N . ALA B 1 73 ? -7.191 -7.211 -6.102 1 98.94 73 ALA B N 1
ATOM 1678 C CA . ALA B 1 73 ? -7.953 -7.129 -4.855 1 98.94 73 ALA B CA 1
ATOM 1679 C C . ALA B 1 73 ? -9.383 -7.617 -5.059 1 98.94 73 ALA B C 1
ATOM 1681 O O . ALA B 1 73 ? -9.883 -8.43 -4.277 1 98.94 73 ALA B O 1
ATOM 1682 N N . HIS B 1 74 ? -10.008 -7.156 -6.098 1 98.69 74 HIS B N 1
ATOM 1683 C CA . HIS B 1 74 ? -11.375 -7.566 -6.391 1 98.69 74 HIS B CA 1
ATOM 1684 C C . HIS B 1 74 ? -11.453 -9.062 -6.664 1 98.69 74 HIS B C 1
ATOM 1686 O O . HIS B 1 74 ? -12.344 -9.75 -6.148 1 98.69 74 HIS B O 1
ATOM 1692 N N . ALA B 1 75 ? -10.555 -9.523 -7.492 1 98.88 75 ALA B N 1
ATOM 1693 C CA . ALA B 1 75 ? -10.539 -10.953 -7.82 1 98.88 75 ALA B CA 1
ATOM 1694 C C . ALA B 1 75 ? -10.32 -11.797 -6.574 1 98.88 75 ALA B C 1
ATOM 1696 O O . ALA B 1 75 ? -10.961 -12.844 -6.406 1 98.88 75 ALA B O 1
ATOM 1697 N N . ALA B 1 76 ? -9.422 -11.375 -5.719 1 98.81 76 ALA B N 1
ATOM 1698 C CA . ALA B 1 76 ? -9.062 -12.141 -4.523 1 98.81 76 ALA B CA 1
ATOM 1699 C C . ALA B 1 76 ? -10.227 -12.211 -3.549 1 98.81 76 ALA B C 1
ATOM 1701 O O . ALA B 1 76 ? -10.422 -13.227 -2.875 1 98.81 76 ALA B O 1
ATOM 1702 N N . MET B 1 77 ? -11.008 -11.062 -3.414 1 98.69 77 MET B N 1
ATOM 1703 C CA . MET B 1 77 ? -12.203 -11.07 -2.57 1 98.69 77 MET B CA 1
ATOM 1704 C C . MET B 1 77 ? -13.141 -12.203 -2.973 1 98.69 77 MET B C 1
ATOM 1706 O O . MET B 1 77 ? -13.648 -12.93 -2.117 1 98.69 77 MET B O 1
ATOM 1710 N N . LYS B 1 78 ? -13.289 -12.359 -4.266 1 98.5 78 LYS B N 1
ATOM 1711 C CA . LYS B 1 78 ? -14.203 -13.367 -4.809 1 98.5 78 LYS B CA 1
ATOM 1712 C C . LYS B 1 78 ? -13.594 -14.758 -4.723 1 98.5 78 LYS B C 1
ATOM 1714 O O . LYS B 1 78 ? -14.234 -15.695 -4.238 1 98.5 78 LYS B O 1
ATOM 1719 N N . ALA B 1 79 ? -12.383 -14.922 -5.168 1 98.81 79 ALA B N 1
ATOM 1720 C CA . ALA B 1 79 ? -11.719 -16.219 -5.301 1 98.81 79 ALA B CA 1
ATOM 1721 C C . ALA B 1 79 ? -11.586 -16.906 -3.949 1 98.81 79 ALA B C 1
ATOM 1723 O O . ALA B 1 79 ? -11.68 -18.141 -3.863 1 98.81 79 ALA B O 1
ATOM 1724 N N . PHE B 1 80 ? -11.398 -16.125 -2.861 1 98.81 80 PHE B N 1
ATOM 1725 C CA . PHE B 1 80 ? -11.055 -16.719 -1.583 1 98.81 80 PHE B CA 1
ATOM 1726 C C . PHE B 1 80 ? -12.094 -16.391 -0.522 1 98.81 80 PHE B C 1
ATOM 1728 O O . PHE B 1 80 ? -11.859 -16.594 0.671 1 98.81 80 PHE B O 1
ATOM 1735 N N . LYS B 1 81 ? -13.227 -15.789 -0.981 1 98.5 81 LYS B N 1
ATOM 1736 C CA . LYS B 1 81 ? -14.258 -15.359 -0.045 1 98.5 81 LYS B CA 1
ATOM 1737 C C . LYS B 1 81 ? -13.656 -14.562 1.107 1 98.5 81 LYS B C 1
ATOM 1739 O O . LYS B 1 81 ? -13.906 -14.859 2.275 1 98.5 81 LYS B O 1
ATOM 1744 N N . ALA B 1 82 ? -12.805 -13.664 0.772 1 98.81 82 ALA B N 1
ATOM 1745 C CA . ALA B 1 82 ? -12.07 -12.883 1.768 1 98.81 82 ALA B CA 1
ATOM 1746 C C . ALA B 1 82 ? -12.992 -11.883 2.461 1 98.81 82 ALA B C 1
ATOM 1748 O O . ALA B 1 82 ? -14 -11.461 1.894 1 98.81 82 ALA B O 1
ATOM 1749 N N . ASP B 1 83 ? -12.602 -11.453 3.652 1 98.75 83 ASP B N 1
ATOM 1750 C CA . ASP B 1 83 ? -13.359 -10.492 4.445 1 98.75 83 ASP B CA 1
ATOM 1751 C C . ASP B 1 83 ? -12.742 -9.102 4.352 1 98.75 83 ASP B C 1
ATOM 1753 O O . ASP B 1 83 ? -13.289 -8.133 4.891 1 98.75 83 ASP B O 1
ATOM 1757 N N . GLY B 1 84 ? -11.555 -9 3.691 1 98.75 84 GLY B N 1
ATOM 1758 C CA . GLY B 1 84 ? -10.844 -7.746 3.52 1 98.75 84 GLY B CA 1
ATOM 1759 C C . GLY B 1 84 ? -9.562 -7.891 2.713 1 98.75 84 GLY B C 1
ATOM 1760 O O . GLY B 1 84 ? -9.227 -8.992 2.268 1 98.75 84 GLY B O 1
ATOM 1761 N N . ILE B 1 85 ? -8.898 -6.816 2.42 1 98.94 85 ILE B N 1
ATOM 1762 C CA . ILE B 1 85 ? -7.656 -6.773 1.65 1 98.94 85 ILE B CA 1
ATOM 1763 C C . ILE B 1 85 ? -6.648 -5.859 2.342 1 98.94 85 ILE B C 1
ATOM 1765 O O . ILE B 1 85 ? -7.004 -4.773 2.803 1 98.94 85 ILE B O 1
ATOM 1769 N N . VAL B 1 86 ? -5.422 -6.281 2.424 1 98.94 86 VAL B N 1
ATOM 1770 C CA . VAL B 1 86 ? -4.297 -5.414 2.766 1 98.94 86 VAL B CA 1
ATOM 1771 C C . VAL B 1 86 ? -3.408 -5.211 1.541 1 98.94 86 VAL B C 1
ATOM 1773 O O . VAL B 1 86 ? -3.049 -6.176 0.861 1 98.94 86 VAL B O 1
ATOM 1776 N N . VAL B 1 87 ? -3.109 -3.986 1.227 1 98.94 87 VAL B N 1
ATOM 1777 C CA . VAL B 1 87 ? -2.127 -3.635 0.206 1 98.94 87 VAL B CA 1
ATOM 1778 C C . VAL B 1 87 ? -0.908 -2.99 0.862 1 98.94 87 VAL B C 1
ATOM 1780 O O . VAL B 1 87 ? -1.045 -2.08 1.683 1 98.94 87 VAL B O 1
ATOM 1783 N N . GLN B 1 88 ? 0.341 -3.469 0.469 1 98.88 88 GLN B N 1
ATOM 1784 C CA . GLN B 1 88 ? 1.561 -2.934 1.065 1 98.88 88 GLN B CA 1
ATOM 1785 C C . GLN B 1 88 ? 2.678 -2.83 0.031 1 98.88 88 GLN B C 1
ATOM 1787 O O . GLN B 1 88 ? 2.773 -3.66 -0.875 1 98.88 88 GLN B O 1
ATOM 1792 N N . GLN B 1 89 ? 3.475 -1.913 0.134 1 98.94 89 GLN B N 1
ATOM 1793 C CA . GLN B 1 89 ? 4.668 -1.677 -0.67 1 98.94 89 GLN B CA 1
ATOM 1794 C C . GLN B 1 89 ? 5.82 -1.161 0.19 1 98.94 89 GLN B C 1
ATOM 1796 O O . GLN B 1 89 ? 5.625 -0.279 1.029 1 98.94 89 GLN B O 1
ATOM 1801 N N . PHE B 1 90 ? 7 -1.716 0.049 1 98.88 90 PHE B N 1
ATOM 1802 C CA . PHE B 1 90 ? 8.172 -1.42 0.869 1 98.88 90 PHE B CA 1
ATOM 1803 C C . PHE B 1 90 ? 9.305 -0.866 0.014 1 98.88 90 PHE B C 1
ATOM 1805 O O . PHE B 1 90 ? 9.648 -1.446 -1.017 1 98.88 90 PHE B O 1
ATOM 1812 N N . SER B 1 91 ? 9.891 0.233 0.454 1 98.88 91 SER B N 1
ATOM 1813 C CA . SER B 1 91 ? 10.984 0.85 -0.285 1 98.88 91 SER B CA 1
ATOM 1814 C C . SER B 1 91 ? 12.227 1.006 0.592 1 98.88 91 SER B C 1
ATOM 1816 O O . SER B 1 91 ? 12.219 1.781 1.551 1 98.88 91 SER B O 1
ATOM 1818 N N . GLU B 1 92 ? 13.359 0.267 0.213 1 98.56 92 GLU B N 1
ATOM 1819 C CA . GLU B 1 92 ? 14.648 0.272 0.896 1 98.56 92 GLU B CA 1
ATOM 1820 C C . GLU B 1 92 ? 14.633 -0.645 2.117 1 98.56 92 GLU B C 1
ATOM 1822 O O . GLU B 1 92 ? 13.562 -0.994 2.621 1 98.56 92 GLU B O 1
ATOM 1827 N N . PRO B 1 93 ? 15.812 -1.009 2.611 1 97.81 93 PRO B N 1
ATOM 1828 C CA . PRO B 1 93 ? 15.922 -2.008 3.676 1 97.81 93 PRO B CA 1
ATOM 1829 C C . PRO B 1 93 ? 15.258 -1.561 4.977 1 97.81 93 PRO B C 1
ATOM 1831 O O . PRO B 1 93 ? 14.633 -2.373 5.664 1 97.81 93 PRO B O 1
ATOM 1834 N N . ALA B 1 94 ? 15.289 -0.326 5.32 1 98.44 94 ALA B N 1
ATOM 1835 C CA . ALA B 1 94 ? 14.711 0.18 6.562 1 98.44 94 ALA B CA 1
ATOM 1836 C C . ALA B 1 94 ? 13.203 -0.048 6.605 1 98.44 94 ALA B C 1
ATOM 1838 O O . ALA B 1 94 ? 12.609 -0.105 7.684 1 98.44 94 ALA B O 1
ATOM 1839 N N . ALA B 1 95 ? 12.602 -0.174 5.426 1 98.44 95 ALA B N 1
ATOM 1840 C CA . ALA B 1 95 ? 11.164 -0.392 5.32 1 98.44 95 ALA B CA 1
ATOM 1841 C C . ALA B 1 95 ? 10.836 -1.88 5.223 1 98.44 95 ALA B C 1
ATOM 1843 O O . ALA B 1 95 ? 9.664 -2.268 5.207 1 98.44 95 ALA B O 1
ATOM 1844 N N . GLY B 1 96 ? 11.906 -2.699 5.117 1 97.69 96 GLY B N 1
ATOM 1845 C CA . GLY B 1 96 ? 11.68 -4.133 5.047 1 97.69 96 GLY B CA 1
ATOM 1846 C C . GLY B 1 96 ? 11.758 -4.684 3.635 1 97.69 96 GLY B C 1
ATOM 1847 O O . GLY B 1 96 ? 11.414 -5.844 3.396 1 97.69 96 GLY B O 1
ATOM 1848 N N . GLN B 1 97 ? 12.172 -3.908 2.682 1 98.12 97 GLN B N 1
ATOM 1849 C CA . GLN B 1 97 ? 12.305 -4.41 1.317 1 98.12 97 GLN B CA 1
ATOM 1850 C C . GLN B 1 97 ? 13.453 -5.406 1.208 1 98.12 97 GLN B C 1
ATOM 1852 O O . GLN B 1 97 ? 14.562 -5.137 1.676 1 98.12 97 GLN B O 1
ATOM 1857 N N . VAL B 1 98 ? 13.172 -6.527 0.469 1 97.38 98 VAL B N 1
ATOM 1858 C CA . VAL B 1 98 ? 14.219 -7.543 0.351 1 97.38 98 VAL B CA 1
ATOM 1859 C C . VAL B 1 98 ? 14.469 -7.859 -1.122 1 97.38 98 VAL B C 1
ATOM 1861 O O . VAL B 1 98 ? 15.523 -8.383 -1.479 1 97.38 98 VAL B O 1
ATOM 1864 N N . VAL B 1 99 ? 13.508 -7.758 -1.971 1 98.25 99 VAL B N 1
ATOM 1865 C CA . VAL B 1 99 ? 13.672 -7.809 -3.42 1 98.25 99 VAL B CA 1
ATOM 1866 C C . VAL B 1 99 ? 13.617 -6.398 -3.998 1 98.25 99 VAL B C 1
ATOM 1868 O O . VAL B 1 99 ? 12.672 -5.652 -3.744 1 98.25 99 VAL B O 1
ATOM 1871 N N . TYR B 1 100 ? 14.602 -6.059 -4.707 1 98.38 100 TYR B N 1
ATOM 1872 C CA 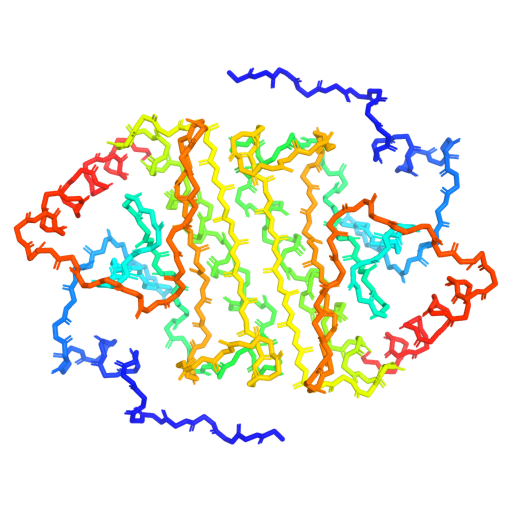. TYR B 1 100 ? 14.75 -4.664 -5.113 1 98.38 100 TYR B CA 1
ATOM 1873 C C . TYR B 1 100 ? 14.219 -4.449 -6.523 1 98.38 100 TYR B C 1
ATOM 1875 O O . TYR B 1 100 ? 14.945 -3.957 -7.395 1 98.38 100 TYR B O 1
ATOM 1883 N N . HIS B 1 101 ? 13.055 -4.801 -6.75 1 98.88 101 HIS B N 1
ATOM 1884 C CA . HIS B 1 101 ? 12.07 -4.516 -7.793 1 98.88 101 HIS B CA 1
ATOM 1885 C C . HIS B 1 101 ? 10.719 -4.172 -7.191 1 98.88 101 HIS B C 1
ATOM 1887 O O . HIS B 1 101 ? 10.141 -4.973 -6.453 1 98.88 101 HIS B O 1
ATOM 1893 N N . LEU B 1 102 ? 10.297 -2.971 -7.531 1 98.88 102 LEU B N 1
ATOM 1894 C CA . LEU B 1 102 ? 9.062 -2.516 -6.895 1 98.88 102 LEU B CA 1
ATOM 1895 C C . LEU B 1 102 ? 7.969 -3.572 -7.00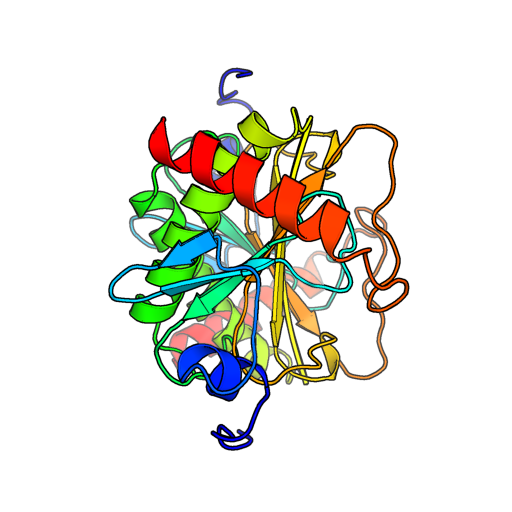4 1 98.88 102 LEU B C 1
ATOM 1897 O O . LEU B 1 102 ? 7.777 -4.164 -8.07 1 98.88 102 LEU B O 1
ATOM 1901 N N . HIS B 1 103 ? 7.316 -3.871 -5.945 1 98.94 103 HIS B N 1
ATOM 1902 C CA . HIS B 1 103 ? 6.164 -4.762 -5.945 1 98.94 103 HIS B CA 1
ATOM 1903 C C . HIS B 1 103 ? 5.164 -4.371 -4.863 1 98.94 103 HIS B C 1
ATOM 1905 O O . HIS B 1 103 ? 5.559 -3.969 -3.768 1 98.94 103 HIS B O 1
ATOM 1911 N N . MET B 1 104 ? 3.971 -4.496 -5.195 1 98.94 104 MET B N 1
ATOM 1912 C CA . MET B 1 104 ? 2.861 -4.273 -4.273 1 98.94 104 MET B CA 1
ATOM 1913 C C . MET B 1 104 ? 2.254 -5.598 -3.824 1 98.94 104 MET B C 1
ATOM 1915 O O . MET B 1 104 ? 1.858 -6.418 -4.656 1 98.94 104 MET B O 1
ATOM 1919 N N . HIS B 1 105 ? 2.205 -5.77 -2.523 1 98.94 105 HIS B N 1
ATOM 1920 C CA . HIS B 1 105 ? 1.544 -6.934 -1.943 1 98.94 105 HIS B CA 1
ATOM 1921 C C . HIS B 1 105 ? 0.031 -6.742 -1.9 1 98.94 105 HIS B C 1
ATOM 1923 O O . HIS B 1 105 ? -0.456 -5.715 -1.428 1 98.94 105 HIS B O 1
ATOM 1929 N N . VAL B 1 106 ? -0.676 -7.605 -2.43 1 98.94 106 VAL B N 1
ATOM 1930 C CA . VAL B 1 106 ? -2.121 -7.699 -2.254 1 98.94 106 VAL B CA 1
ATOM 1931 C C . VAL B 1 106 ? -2.465 -8.953 -1.455 1 98.94 106 VAL B C 1
ATOM 1933 O O . VAL B 1 106 ? -2.258 -10.078 -1.927 1 98.94 106 VAL B O 1
ATOM 1936 N N . MET B 1 107 ? -3.014 -8.734 -0.266 1 98.94 107 MET B N 1
ATOM 1937 C CA . MET B 1 107 ? -3.176 -9.844 0.662 1 98.94 107 MET B CA 1
ATOM 1938 C C . MET B 1 107 ? -4.621 -9.953 1.141 1 98.94 107 MET B C 1
ATOM 1940 O O . MET B 1 107 ? -5.078 -9.133 1.937 1 98.94 107 MET B O 1
ATOM 1944 N N . PRO B 1 108 ? -5.344 -10.938 0.662 1 98.94 108 PRO B N 1
ATOM 1945 C CA . PRO B 1 108 ? -6.672 -11.195 1.222 1 98.94 108 PRO B CA 1
ATOM 1946 C C . PRO B 1 108 ? -6.629 -11.547 2.705 1 98.94 108 PRO B C 1
ATOM 1948 O O . PRO B 1 108 ? -5.711 -12.242 3.152 1 98.94 108 PRO B O 1
ATOM 1951 N N . ARG B 1 109 ? -7.641 -11.078 3.398 1 98.88 109 ARG B N 1
ATOM 1952 C CA . ARG B 1 109 ? -7.719 -11.305 4.84 1 98.88 109 ARG B CA 1
ATOM 1953 C C . ARG B 1 109 ? -9 -12.039 5.211 1 98.88 109 ARG B C 1
ATOM 1955 O O . ARG B 1 109 ? -10.047 -11.812 4.602 1 98.88 109 ARG B O 1
ATOM 1962 N N . HIS B 1 110 ? -8.898 -12.844 6.176 1 98.75 110 HIS B N 1
ATOM 1963 C CA . HIS B 1 110 ? -10.039 -13.484 6.816 1 98.75 110 HIS B CA 1
ATOM 1964 C C . HIS B 1 110 ? -10.141 -13.086 8.289 1 98.75 110 HIS B C 1
ATOM 1966 O O . HIS B 1 110 ? -9.125 -13 8.977 1 98.75 110 HIS B O 1
ATOM 1972 N N . GLU B 1 111 ? -11.336 -12.828 8.68 1 98.25 111 GLU B N 1
ATOM 1973 C CA . GLU B 1 111 ? -11.562 -12.383 10.055 1 98.25 111 GLU B CA 1
ATOM 1974 C C . GLU B 1 111 ? -10.945 -13.359 11.055 1 98.25 111 GLU B C 1
ATOM 1976 O O . GLU B 1 111 ? -11.133 -14.57 10.945 1 98.25 111 GLU B O 1
ATOM 1981 N N . GLY B 1 112 ? -10.211 -12.734 11.922 1 97.75 112 GLY B N 1
ATOM 1982 C CA . GLY B 1 112 ? -9.656 -13.516 13.016 1 97.75 112 GLY B CA 1
ATOM 1983 C C . GLY B 1 112 ? -8.398 -14.281 12.633 1 97.75 112 GLY B C 1
ATOM 1984 O O . GLY B 1 112 ? -7.793 -14.945 13.469 1 97.75 112 GLY B O 1
ATOM 1985 N N . VAL B 1 113 ? -7.895 -14.281 11.469 1 98.25 113 VAL B N 1
ATOM 1986 C CA . VAL B 1 113 ? -6.707 -14.992 11.016 1 98.25 113 VAL B CA 1
ATOM 1987 C C . VAL B 1 113 ? -5.559 -14.008 10.82 1 98.25 113 VAL B C 1
ATOM 1989 O O . VAL B 1 113 ? -5.602 -13.164 9.922 1 98.25 113 VAL B O 1
ATOM 1992 N N . PRO B 1 114 ? -4.57 -14.062 11.625 1 97.75 114 PRO B N 1
ATOM 1993 C CA . PRO B 1 114 ? -3.449 -13.133 11.461 1 97.75 114 PRO B CA 1
ATOM 1994 C C . PRO B 1 114 ? -2.611 -13.422 10.227 1 97.75 114 PRO B C 1
ATOM 1996 O O . PRO B 1 114 ? -2.58 -14.562 9.75 1 97.75 114 PRO B O 1
ATOM 1999 N N . LEU B 1 115 ? -1.958 -12.438 9.664 1 98.44 115 LEU B N 1
ATOM 2000 C CA . LEU B 1 115 ? -0.952 -12.672 8.633 1 98.44 115 LEU B CA 1
ATOM 2001 C C . LEU B 1 115 ? 0.219 -13.477 9.188 1 98.44 115 LEU B C 1
ATOM 2003 O O . LEU B 1 115 ? 0.643 -13.258 10.328 1 98.44 115 LEU B O 1
ATOM 2007 N N . LEU B 1 116 ? 0.787 -14.359 8.43 1 98.31 116 LEU B N 1
ATOM 2008 C CA . LEU B 1 116 ? 2.029 -15.031 8.805 1 98.31 116 LEU B CA 1
ATOM 2009 C C . LEU B 1 116 ? 3.205 -14.055 8.75 1 98.31 116 LEU B C 1
ATOM 2011 O O . LEU B 1 116 ? 3.191 -13.102 7.965 1 98.31 116 LEU B O 1
ATOM 2015 N N . PRO B 1 117 ? 4.207 -14.297 9.617 1 97 117 PRO B N 1
ATOM 2016 C CA . PRO B 1 117 ? 5.426 -13.5 9.461 1 97 117 PRO B CA 1
ATOM 2017 C C . PRO B 1 117 ? 6.043 -13.633 8.07 1 97 117 PRO B C 1
ATOM 2019 O O . PRO B 1 117 ? 5.914 -14.68 7.434 1 97 117 PRO B O 1
ATOM 2022 N N . PRO B 1 118 ? 6.703 -12.562 7.629 1 96.31 118 PRO B N 1
ATOM 2023 C CA . PRO B 1 118 ? 7.34 -12.633 6.312 1 96.31 118 PRO B CA 1
ATOM 2024 C C . PRO B 1 118 ?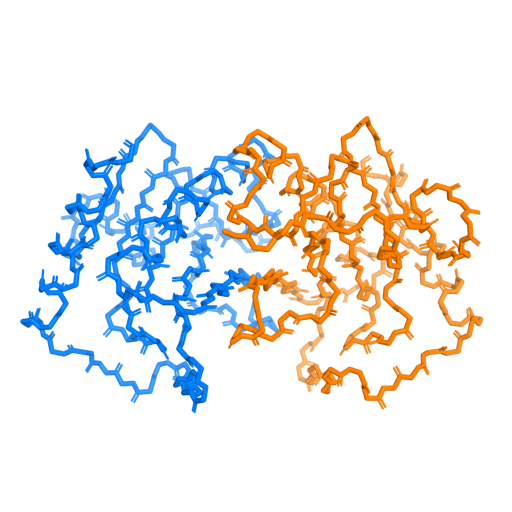 8.336 -13.789 6.207 1 96.31 118 PRO B C 1
ATOM 2026 O O . PRO B 1 118 ? 9.062 -14.07 7.164 1 96.31 118 PRO B O 1
ATOM 2029 N N . ALA B 1 119 ? 8.312 -14.406 5.117 1 96 119 ALA B N 1
ATOM 2030 C CA . ALA B 1 119 ? 9.281 -15.43 4.742 1 96 119 ALA B CA 1
ATOM 2031 C C . ALA B 1 119 ? 9.297 -16.578 5.754 1 96 119 ALA B C 1
ATOM 2033 O O . ALA B 1 119 ? 10.352 -17.141 6.047 1 96 119 ALA B O 1
ATOM 2034 N N . SER B 1 120 ? 8.125 -16.891 6.289 1 97 120 SER B N 1
ATOM 2035 C CA . SER B 1 120 ? 8.094 -17.859 7.379 1 97 120 SER B CA 1
ATOM 2036 C C . SER B 1 120 ? 7.688 -19.25 6.883 1 97 120 SER B C 1
ATOM 2038 O O . SER B 1 120 ? 7.906 -20.25 7.566 1 97 120 SER B O 1
ATOM 2040 N N . ARG B 1 121 ? 7.086 -19.281 5.719 1 95.88 121 ARG B N 1
ATOM 2041 C CA . ARG B 1 121 ? 6.59 -20.562 5.234 1 95.88 121 ARG B CA 1
ATOM 2042 C C . ARG B 1 121 ? 6.496 -20.578 3.711 1 95.88 121 ARG B C 1
ATOM 2044 O O . ARG B 1 121 ? 5.918 -19.672 3.111 1 95.88 121 ARG B O 1
ATOM 2051 N N . LYS B 1 122 ? 7.016 -21.641 3.16 1 98.12 122 LYS B N 1
ATOM 2052 C CA . LYS B 1 122 ? 6.805 -21.875 1.734 1 98.12 122 LYS B CA 1
ATOM 2053 C C . LYS B 1 122 ? 5.523 -22.672 1.493 1 98.12 122 LYS B C 1
ATOM 2055 O O . LYS B 1 122 ? 5.266 -23.672 2.168 1 98.12 122 LYS B O 1
ATOM 2060 N N . GLU B 1 123 ? 4.773 -22.25 0.575 1 98.38 123 GLU B N 1
ATOM 2061 C CA . GLU B 1 123 ? 3.512 -22.938 0.302 1 98.38 123 GLU B CA 1
ATOM 2062 C C . GLU B 1 123 ? 3.721 -24.141 -0.607 1 98.38 123 GLU B C 1
ATOM 2064 O O . GLU B 1 123 ? 4.645 -24.156 -1.421 1 98.38 123 GLU B O 1
ATOM 2069 N N . GLU B 1 124 ? 2.881 -25.156 -0.497 1 98.25 124 GLU B N 1
ATOM 2070 C CA . GLU B 1 124 ? 2.924 -26.312 -1.381 1 98.25 124 GLU B CA 1
ATOM 2071 C C . GLU B 1 124 ? 2.578 -25.938 -2.816 1 98.25 124 GLU B C 1
ATOM 2073 O O . GLU B 1 124 ? 1.601 -25.219 -3.055 1 98.25 124 GLU B O 1
ATOM 2078 N N . PRO B 1 125 ? 3.34 -26.422 -3.76 1 97.75 125 PRO B N 1
ATOM 2079 C CA . PRO B 1 125 ? 3.104 -26.062 -5.164 1 97.75 125 PRO B CA 1
ATOM 2080 C C . PRO B 1 125 ? 1.67 -26.359 -5.605 1 97.75 125 PRO B C 1
ATOM 2082 O O . PRO B 1 125 ? 1.077 -25.562 -6.34 1 97.75 125 PRO B O 1
ATOM 2085 N N . ALA B 1 126 ? 1.132 -27.438 -5.148 1 98.38 126 ALA B N 1
ATOM 2086 C CA . ALA B 1 126 ? -0.229 -27.797 -5.539 1 98.38 126 ALA B CA 1
ATOM 2087 C C . ALA B 1 126 ? -1.235 -26.766 -5.027 1 98.38 126 ALA B C 1
ATOM 2089 O O . ALA B 1 126 ? -2.229 -26.484 -5.699 1 98.38 126 ALA B O 1
ATOM 2090 N N . VAL B 1 127 ? -1.03 -26.281 -3.832 1 98.62 127 VAL B N 1
ATOM 2091 C CA . VAL B 1 127 ? -1.905 -25.266 -3.252 1 98.62 127 VAL B CA 1
ATOM 2092 C C . VAL B 1 127 ? -1.792 -23.969 -4.051 1 98.62 127 VAL B C 1
ATOM 2094 O O . VAL B 1 127 ? -2.801 -23.328 -4.348 1 98.62 127 VAL B O 1
ATOM 2097 N N . LEU B 1 128 ? -0.57 -23.609 -4.445 1 98.81 128 LEU B N 1
ATOM 2098 C CA . LEU B 1 128 ? -0.35 -22.406 -5.25 1 98.81 128 LEU B CA 1
ATOM 2099 C C . LEU B 1 128 ? -1.036 -22.531 -6.609 1 98.81 128 LEU B C 1
ATOM 2101 O O . LEU B 1 128 ? -1.613 -21.562 -7.105 1 98.81 128 LEU B O 1
ATOM 2105 N N . GLU B 1 129 ? -0.958 -23.688 -7.156 1 98.62 129 GLU B N 1
ATOM 2106 C CA . GLU B 1 129 ? -1.634 -23.922 -8.43 1 98.62 129 GLU B CA 1
ATOM 2107 C C . GLU B 1 129 ? -3.143 -23.734 -8.297 1 98.62 129 GLU B C 1
ATOM 2109 O O . GLU B 1 129 ? -3.779 -23.141 -9.172 1 98.62 129 GLU B O 1
ATOM 2114 N N . GLN B 1 130 ? -3.674 -24.281 -7.234 1 98.81 130 GLN B N 1
ATOM 2115 C CA . GLN B 1 130 ? -5.102 -24.125 -6.973 1 98.81 130 GLN B CA 1
ATOM 2116 C C . GLN B 1 130 ? -5.469 -22.656 -6.781 1 98.81 130 GLN B C 1
ATOM 2118 O O . GLN B 1 130 ? -6.477 -22.188 -7.316 1 98.81 130 GLN B O 1
ATOM 2123 N N . HIS B 1 131 ? -4.668 -21.922 -5.988 1 98.88 131 HIS B N 1
ATOM 2124 C CA . HIS B 1 131 ? -4.922 -20.5 -5.77 1 98.88 131 HIS B CA 1
ATOM 2125 C C . HIS B 1 131 ? -4.859 -19.719 -7.078 1 98.88 131 HIS B C 1
ATOM 2127 O O . HIS B 1 131 ? -5.688 -18.844 -7.32 1 98.88 131 HIS B O 1
ATOM 2133 N N . ALA B 1 132 ? -3.857 -20.047 -7.883 1 98.88 132 ALA B N 1
ATOM 2134 C CA . ALA B 1 132 ? -3.721 -19.375 -9.172 1 98.88 132 ALA B CA 1
ATOM 2135 C C . ALA B 1 132 ? -4.957 -19.594 -10.039 1 98.88 132 ALA B C 1
ATOM 2137 O O . ALA B 1 132 ? -5.461 -18.656 -10.656 1 98.88 132 ALA B O 1
ATOM 2138 N N . ALA B 1 133 ? -5.426 -20.812 -10.047 1 98.81 133 ALA B N 1
ATOM 2139 C CA . ALA B 1 133 ? -6.605 -21.141 -10.836 1 98.81 133 ALA B CA 1
ATOM 2140 C C . ALA B 1 133 ? -7.828 -20.375 -10.344 1 98.81 133 ALA B C 1
ATOM 2142 O O . ALA B 1 133 ? -8.617 -19.875 -11.141 1 98.81 133 ALA B O 1
ATOM 2143 N N . GLN B 1 134 ? -8 -20.297 -9.055 1 98.81 134 GLN B N 1
ATOM 2144 C CA . GLN B 1 134 ? -9.133 -19.594 -8.461 1 98.81 134 GLN B CA 1
ATOM 2145 C C . GLN B 1 134 ? -9.086 -18.109 -8.805 1 98.81 134 GLN B C 1
ATOM 2147 O O . GLN B 1 134 ? -10.109 -17.516 -9.148 1 98.81 134 GLN B O 1
ATOM 2152 N N . LEU B 1 135 ? -7.902 -17.531 -8.703 1 98.88 135 LEU B N 1
ATOM 2153 C CA . LEU B 1 135 ? -7.742 -16.109 -8.992 1 98.88 135 LEU B CA 1
ATOM 2154 C C . LEU B 1 135 ? -8.008 -15.828 -10.469 1 98.88 135 LEU B C 1
ATOM 2156 O O . LEU B 1 135 ? -8.711 -14.867 -10.805 1 98.88 135 LEU B O 1
ATOM 2160 N N . LYS B 1 136 ? -7.422 -16.641 -11.328 1 98.75 136 LYS B N 1
ATOM 2161 C CA . LYS B 1 136 ? -7.613 -16.453 -12.758 1 98.75 136 LYS B CA 1
ATOM 2162 C C . LYS B 1 136 ? -9.086 -16.594 -13.141 1 98.75 136 LYS B C 1
ATOM 2164 O O . LYS B 1 136 ? -9.578 -15.844 -13.992 1 98.75 136 LYS B O 1
ATOM 2169 N N . ALA B 1 137 ? -9.766 -17.531 -12.539 1 98.62 137 ALA B N 1
ATOM 2170 C CA . ALA B 1 137 ? -11.195 -17.703 -12.789 1 98.62 137 ALA B CA 1
ATOM 2171 C C . ALA B 1 137 ? -11.977 -16.453 -12.367 1 98.62 137 ALA B C 1
ATOM 2173 O O . ALA B 1 137 ? -12.883 -16.016 -13.07 1 98.62 137 ALA B O 1
ATOM 2174 N N . ALA B 1 138 ? -11.633 -15.945 -11.234 1 98.62 138 ALA B N 1
ATOM 2175 C CA . ALA B 1 138 ? -12.297 -14.742 -10.742 1 98.62 138 ALA B CA 1
ATOM 2176 C C . ALA B 1 138 ? -12.031 -13.547 -11.656 1 98.62 138 ALA B C 1
ATOM 2178 O O . ALA B 1 138 ? -12.922 -12.719 -11.883 1 98.62 138 ALA B O 1
ATOM 2179 N N . LEU B 1 139 ? -10.797 -13.422 -12.156 1 98.38 139 LEU B N 1
ATOM 2180 C CA . LEU B 1 139 ? -10.422 -12.328 -13.047 1 98.38 139 LEU B CA 1
ATOM 2181 C C . LEU B 1 139 ? -11.195 -12.406 -14.359 1 98.38 139 LEU B C 1
ATOM 2183 O O . LEU B 1 139 ? -11.516 -11.383 -14.953 1 98.38 139 LEU B O 1
ATOM 2187 N N . ALA B 1 140 ? -11.438 -13.625 -14.797 1 96.19 140 ALA B N 1
ATOM 2188 C CA . ALA B 1 140 ? -12.141 -13.844 -16.047 1 96.19 140 ALA B CA 1
ATOM 2189 C C . ALA B 1 140 ? -13.602 -13.438 -15.938 1 96.19 140 ALA B C 1
ATOM 2191 O O . ALA B 1 140 ? -14.266 -13.18 -16.953 1 96.19 140 ALA B O 1
ATOM 2192 N N . GLN B 1 141 ? -14.148 -13.375 -14.711 1 91.75 141 GLN B N 1
ATOM 2193 C CA . GLN B 1 141 ? -15.547 -13.031 -14.477 1 91.75 141 GLN B CA 1
ATOM 2194 C C . GLN B 1 141 ? -15.703 -11.531 -14.227 1 91.75 141 GLN B C 1
ATOM 2196 O O . GLN B 1 141 ? -16.812 -11.031 -14.094 1 91.75 141 GLN B O 1
ATOM 2201 N N . SER B 1 142 ? -14.617 -10.82 -14.039 1 79 142 SER B N 1
ATOM 2202 C CA . SER B 1 142 ? -14.664 -9.398 -13.719 1 79 142 SER B CA 1
ATOM 2203 C C . SER B 1 142 ? -14.602 -8.547 -14.984 1 79 142 SER B C 1
ATOM 2205 O O . SER B 1 142 ? -14.023 -8.961 -15.992 1 79 142 SER B O 1
#

Sequence (284 aa):
MTAYDPENIFAKILRGEIPCHKIYEDDHVFAFLDIMPRSTGHTLVIPKAPARNILDITPEDFAHVARGAHKIAHAAMKAFKADGIVVQQFSEPAAGQVVYHLHMHVMPRHEGVPLLPPASRKEEPAVLEQHAAQLKAALAQSMTAYDPENIFAKILRGEIPCHKIYEDDHVFAFLDIMPRSTGHTLVIPKAPARNILDITPEDFAHVARGAHKIAHAAMKAFKADGIVVQQFSEPAAGQVVYHLHMHVMPRHEGVPLLPPASRKEEPAVLEQHAAQLKAALAQS

Radius of gyration: 18.12 Å; Cα contacts (8 Å, |Δi|>4): 629; chains: 2; bounding box: 44×51×42 Å

Organism: Rhodopseudomonas palustris (strain ATCC BAA-98 / CGA009) (NCBI:txid258594)

Foldseek 3Di:
DDDFDCPFPVNCVLVVNDDFLWQDDDPFKTKTADQQFQAQLWMKIFTPDGAQEPVGDDPVSVVVSVVVLVLLLQLCCQLVVAPDWDKDWADDVVRPDDTRGTIIIIHGHHPPDGGHPPPPDGDDPVSRNSSSVSSNVSSVVD/DDDFDCPFPVNCVLVVNDDFLWQDDDPFKTKTADQQFQAQLWMKIFTPDGAQEPVGDDPVSVVVSVVVLVLLLQLCCQLVVAPDWDKDWAHDVVRPDDTRGTIIIIHGHHPPDGGHPPPPDGDDPVSRNSSSVSSNVSSVVD